Protein AF-A0A3L7SKT8-F1 (afdb_monomer)

Solvent-accessible surface area (backbone atoms only — not comparable to full-atom values): 13041 Å² total; per-residue (Å²): 126,86,72,83,75,70,47,73,65,54,55,51,50,52,54,51,51,50,53,54,55,46,65,72,38,67,69,51,49,55,51,47,53,50,52,50,51,51,46,56,69,45,60,79,37,75,73,46,49,54,52,49,51,52,51,50,65,54,46,52,57,51,51,50,51,51,49,54,52,49,52,64,76,62,46,84,64,29,71,87,43,96,90,42,53,64,76,79,73,82,71,56,71,69,59,50,50,59,74,69,43,80,79,78,81,75,58,74,57,74,35,48,71,46,75,46,40,18,63,50,68,54,96,91,35,70,72,46,68,51,50,70,45,40,35,76,40,48,43,33,40,38,40,31,42,36,82,89,43,71,72,41,51,45,34,40,32,38,22,43,85,86,69,46,79,77,46,78,50,75,48,77,41,48,59,87,49,53,62,47,80,49,80,41,76,35,44,84,85,58,67,62,44,61,35,35,42,37,33,26,45,90,87,40,82,59,51,76,45,75,36,35,38,39,58,71,71,76,83,80,78,86,127

Secondary structure (DSSP, 8-state):
-GGGG--HHHHHHHHHHHHHHHHH-HHHHHHHHHHHHHHHHHHT-HHHHHHHHHHHHHHHHHHHHHHHHHHHHT-TT-TT-TT-SPPPPPPPHHHHHHHTSPPPPPPGGGGEEEEEEES-EETTEESSB-SEEETT-EEEEEEEEPSS--SEEEEEEEE-TT--EEEEEEEEE-TT-SEEEEEEE--TTS-SEEEEEEEEETTEEEEEEEEEEEPSS------

Nearest PDB structures (foldseek):
  2ice-assembly1_A  TM=8.104E-01  e=1.060E-04  Homo sapiens
  2ice-assembly2_D  TM=7.742E-01  e=1.337E-04  Homo sapiens
  2wii-assembly1_A  TM=7.578E-01  e=1.000E-04  Homo sapiens
  2qki-assembly1_A  TM=7.521E-01  e=1.687E-04  Homo sapiens
  8eok-assembly1_G  TM=7.550E-01  e=1.788E-04  Homo sapiens

Structure (mmCIF, N/CA/C/O backbone):
data_AF-A0A3L7SKT8-F1
#
_entry.id   AF-A0A3L7SKT8-F1
#
loop_
_atom_site.group_PDB
_atom_site.id
_atom_site.type_symbol
_atom_site.label_atom_id
_atom_site.label_alt_id
_atom_site.label_comp_id
_atom_site.label_asym_id
_atom_site.label_entity_id
_atom_site.label_seq_id
_atom_site.pdbx_PDB_ins_code
_atom_site.Cartn_x
_atom_site.Cartn_y
_atom_site.Cartn_z
_atom_site.occupancy
_atom_site.B_iso_or_equiv
_atom_site.auth_seq_id
_atom_site.auth_comp_id
_atom_site.auth_asym_id
_atom_site.auth_atom_id
_atom_site.pdbx_PDB_model_num
ATOM 1 N N . GLY A 1 1 ? 5.947 2.880 -41.667 1.00 41.38 1 GLY A N 1
ATOM 2 C CA . GLY A 1 1 ? 6.010 4.350 -41.602 1.00 41.38 1 GLY A CA 1
ATOM 3 C C . GLY A 1 1 ? 5.596 4.778 -40.215 1.00 41.38 1 GLY A C 1
ATOM 4 O O . GLY A 1 1 ? 4.448 4.573 -39.872 1.00 41.38 1 GLY A O 1
ATOM 5 N N . TYR A 1 2 ? 6.531 5.288 -39.413 1.00 47.91 2 TYR A N 1
ATOM 6 C CA . TYR A 1 2 ? 6.321 5.624 -37.993 1.00 47.91 2 TYR A CA 1
ATOM 7 C C . TYR A 1 2 ? 5.662 7.000 -37.758 1.00 47.91 2 TYR A C 1
ATOM 9 O O . TYR A 1 2 ? 5.369 7.350 -36.623 1.00 47.91 2 TYR A O 1
ATOM 17 N N . LEU A 1 3 ? 5.400 7.771 -38.820 1.00 45.88 3 LEU A N 1
ATOM 18 C CA . LEU A 1 3 ? 4.790 9.107 -38.744 1.00 45.88 3 LEU A CA 1
ATOM 19 C C . LEU A 1 3 ? 3.250 9.093 -38.705 1.00 45.88 3 LEU A C 1
ATOM 21 O O . LEU A 1 3 ? 2.648 10.151 -38.579 1.00 45.88 3 LEU A O 1
ATOM 25 N N . SER A 1 4 ? 2.596 7.929 -38.797 1.00 51.81 4 SER A N 1
ATOM 26 C CA . SER A 1 4 ? 1.124 7.824 -38.800 1.00 51.81 4 SER A CA 1
ATOM 27 C C . SER A 1 4 ? 0.472 7.946 -37.418 1.00 51.81 4 SER A C 1
ATOM 29 O O . SER A 1 4 ? -0.745 7.848 -37.325 1.00 51.81 4 SER A O 1
ATOM 31 N N . PHE A 1 5 ? 1.264 8.105 -36.357 1.00 56.06 5 PHE A N 1
ATOM 32 C CA . PHE A 1 5 ? 0.781 8.220 -34.976 1.00 56.06 5 PHE A CA 1
ATOM 33 C C . PHE A 1 5 ? 0.929 9.629 -34.399 1.00 56.06 5 PHE A C 1
ATOM 35 O O . PHE A 1 5 ? 0.666 9.814 -33.220 1.00 56.06 5 PHE A O 1
ATOM 42 N N . ILE A 1 6 ? 1.383 10.601 -35.195 1.00 58.59 6 ILE A N 1
ATOM 43 C CA . ILE A 1 6 ? 1.455 11.991 -34.748 1.00 58.59 6 ILE A CA 1
ATOM 44 C C . ILE A 1 6 ? 0.109 12.630 -35.062 1.00 58.59 6 ILE A C 1
ATOM 46 O O . ILE A 1 6 ? -0.167 12.948 -36.221 1.00 58.59 6 ILE A O 1
ATOM 50 N N . ASP A 1 7 ? -0.719 12.774 -34.032 1.00 77.31 7 ASP A N 1
ATOM 51 C CA . ASP A 1 7 ? -1.990 13.481 -34.138 1.00 77.31 7 ASP A CA 1
ATOM 52 C C . ASP A 1 7 ? -1.769 15.001 -34.021 1.00 77.31 7 ASP A C 1
ATOM 54 O O . ASP A 1 7 ? -0.724 15.481 -33.562 1.00 77.31 7 ASP A O 1
ATOM 58 N N . GLU A 1 8 ? -2.754 15.788 -34.441 1.00 78.31 8 GLU A N 1
ATOM 59 C CA . GLU A 1 8 ? -2.699 17.250 -34.369 1.00 78.31 8 GLU A CA 1
ATOM 60 C C . GLU A 1 8 ? -2.507 17.728 -32.918 1.00 78.31 8 GLU A C 1
ATOM 62 O O . GLU A 1 8 ? -1.752 18.673 -32.653 1.00 78.31 8 GLU A O 1
ATOM 67 N N . ASP A 1 9 ? -3.085 16.993 -31.968 1.00 79.31 9 ASP A N 1
ATOM 68 C CA . ASP A 1 9 ? -2.930 17.221 -30.533 1.00 79.31 9 ASP A CA 1
ATOM 69 C C . ASP A 1 9 ? -1.485 17.024 -30.050 1.00 79.31 9 ASP A C 1
ATOM 71 O O . ASP A 1 9 ? -1.002 17.809 -29.227 1.00 79.31 9 ASP A O 1
ATOM 75 N N . ASP A 1 10 ? -0.744 16.056 -30.599 1.00 76.56 10 ASP A N 1
ATOM 76 C CA . ASP A 1 10 ? 0.659 15.826 -30.234 1.00 76.56 10 ASP A CA 1
ATOM 77 C C . ASP A 1 10 ? 1.553 16.967 -30.720 1.00 76.56 10 ASP A C 1
ATOM 79 O O . ASP A 1 10 ? 2.452 17.420 -30.000 1.00 76.56 10 ASP A O 1
ATOM 83 N N . VAL A 1 11 ? 1.281 17.504 -31.913 1.00 78.75 11 VAL A N 1
ATOM 84 C CA . VAL A 1 11 ? 1.992 18.677 -32.449 1.00 78.75 11 VAL A CA 1
ATOM 85 C C . VAL A 1 11 ? 1.706 19.907 -31.586 1.00 78.75 11 VAL A C 1
ATOM 87 O O . VAL A 1 11 ? 2.621 20.670 -31.240 1.00 78.75 11 VAL A O 1
ATOM 90 N N . GLN A 1 12 ? 0.453 20.093 -31.170 1.00 83.19 12 GLN A N 1
ATOM 91 C CA . GLN A 1 12 ? 0.069 21.197 -30.298 1.00 83.19 12 GLN A CA 1
ATOM 92 C C . GLN A 1 12 ? 0.707 21.076 -28.908 1.00 83.19 12 GLN A C 1
ATOM 94 O O . GLN A 1 12 ? 1.291 22.054 -28.427 1.00 83.19 12 GLN A O 1
ATOM 99 N N . GLN A 1 13 ? 0.698 19.891 -28.294 1.00 81.12 13 GLN A N 1
ATOM 100 C CA . GLN A 1 13 ? 1.312 19.650 -26.985 1.00 81.12 13 GLN A CA 1
ATOM 101 C C . GLN A 1 13 ? 2.833 19.789 -27.021 1.00 81.12 13 GLN A C 1
ATOM 103 O O . GLN A 1 13 ? 3.402 20.486 -26.175 1.00 81.12 13 GLN A O 1
ATOM 108 N N . SER A 1 14 ? 3.483 19.221 -28.036 1.00 78.69 14 SER A N 1
ATOM 109 C CA . SER A 1 14 ? 4.925 19.352 -28.257 1.00 78.69 14 SER A CA 1
ATOM 110 C C . SER A 1 14 ? 5.312 20.816 -28.438 1.00 78.69 14 SER A C 1
ATOM 112 O O . SER A 1 14 ? 6.219 21.307 -27.766 1.00 78.69 14 SER A O 1
ATOM 114 N N . SER A 1 15 ? 4.571 21.567 -29.261 1.00 79.50 15 SER A N 1
ATOM 115 C CA . SER A 1 15 ? 4.824 22.998 -29.465 1.00 79.50 15 SER A CA 1
ATOM 116 C C . SER A 1 15 ? 4.567 23.831 -28.203 1.00 79.50 15 SER A C 1
ATOM 118 O O . SER A 1 15 ? 5.255 24.827 -27.969 1.00 79.50 15 SER A O 1
ATOM 120 N N . ALA A 1 16 ? 3.597 23.450 -27.368 1.00 81.31 16 ALA A N 1
ATOM 121 C CA . ALA A 1 16 ? 3.304 24.120 -26.106 1.00 81.31 16 ALA A CA 1
ATOM 122 C C . ALA A 1 16 ? 4.378 23.826 -25.049 1.00 81.31 16 ALA A C 1
ATOM 124 O O . ALA A 1 16 ? 4.802 24.738 -24.333 1.00 81.31 16 ALA A O 1
ATOM 125 N N . TRP A 1 17 ? 4.850 22.582 -24.970 1.00 81.81 17 TRP A N 1
ATOM 126 C CA . TRP A 1 17 ? 5.944 22.172 -24.096 1.00 81.81 17 TRP A CA 1
ATOM 127 C C . TRP A 1 17 ? 7.256 22.855 -24.492 1.00 81.81 17 TRP A C 1
ATOM 129 O O . TRP A 1 17 ? 7.909 23.458 -23.637 1.00 81.81 17 TRP A O 1
ATOM 139 N N . LEU A 1 18 ? 7.577 22.881 -25.791 1.00 77.00 18 LEU A N 1
ATOM 140 C CA . LEU A 1 18 ? 8.747 23.579 -26.324 1.00 77.00 18 LEU A CA 1
ATOM 141 C C . LEU A 1 18 ? 8.678 25.077 -26.003 1.00 77.00 18 LEU A C 1
ATOM 143 O O . LEU A 1 18 ? 9.633 25.641 -25.476 1.00 77.00 18 LEU A O 1
ATOM 147 N N . ARG A 1 19 ? 7.513 25.712 -26.207 1.00 72.88 19 ARG A N 1
ATOM 148 C CA . ARG A 1 19 ? 7.277 27.118 -25.832 1.00 72.88 19 ARG A CA 1
ATOM 149 C C . ARG A 1 19 ? 7.459 27.363 -24.333 1.00 72.88 19 ARG A C 1
ATOM 151 O O . ARG A 1 19 ? 7.958 28.416 -23.949 1.00 72.88 19 ARG A O 1
ATOM 158 N N . ARG A 1 20 ? 7.081 26.425 -23.459 1.00 76.44 20 ARG A N 1
ATOM 159 C CA . ARG A 1 20 ? 7.302 26.549 -22.004 1.00 76.44 20 ARG A CA 1
ATOM 160 C C . ARG A 1 20 ? 8.772 26.376 -21.622 1.00 76.44 20 ARG A C 1
ATOM 162 O O . ARG A 1 20 ? 9.244 27.110 -20.758 1.00 76.44 20 ARG A O 1
ATOM 169 N N . GLN A 1 21 ? 9.493 25.461 -22.266 1.00 71.94 21 GLN A N 1
ATOM 170 C CA . GLN A 1 21 ? 10.927 25.266 -22.034 1.00 71.94 21 GLN A CA 1
ATOM 171 C C . GLN A 1 21 ? 11.754 26.443 -22.559 1.00 71.94 21 GLN A C 1
ATOM 173 O O . GLN A 1 21 ? 12.579 26.981 -21.827 1.00 71.94 21 GLN A O 1
ATOM 178 N N . LEU A 1 22 ? 11.449 26.945 -23.757 1.00 62.44 22 LEU A N 1
ATOM 179 C CA . LEU A 1 22 ? 12.056 28.160 -24.309 1.00 62.44 22 LEU A CA 1
ATOM 180 C C . LEU A 1 22 ? 11.815 29.381 -23.408 1.00 62.44 22 LEU A C 1
ATOM 182 O O . LEU A 1 22 ? 12.702 30.212 -23.241 1.00 62.44 22 LEU A O 1
ATOM 186 N N . ARG A 1 23 ? 10.660 29.460 -22.726 1.00 65.56 23 ARG A N 1
ATOM 187 C CA . ARG A 1 23 ? 10.384 30.530 -21.751 1.00 65.56 23 ARG A CA 1
ATOM 188 C C . ARG A 1 23 ? 11.247 30.473 -20.487 1.00 65.56 23 ARG A C 1
ATOM 190 O O . ARG A 1 23 ? 11.363 31.514 -19.839 1.00 65.56 23 ARG A O 1
ATOM 197 N N . ARG A 1 24 ? 11.802 29.308 -20.120 1.00 69.62 24 ARG A N 1
ATOM 198 C CA . ARG A 1 24 ? 12.692 29.144 -18.953 1.00 69.62 24 ARG A CA 1
ATOM 199 C C . ARG A 1 24 ? 14.103 29.668 -19.213 1.00 69.62 24 ARG A C 1
ATOM 201 O O . ARG A 1 24 ? 14.772 30.074 -18.269 1.00 69.62 24 ARG A O 1
ATOM 208 N N . PHE A 1 25 ? 14.526 29.730 -20.471 1.00 68.62 25 PHE A N 1
ATOM 209 C CA . PHE A 1 25 ? 15.819 30.282 -20.856 1.00 68.62 25 PHE A CA 1
ATOM 210 C C . PHE A 1 25 ? 15.652 31.735 -21.319 1.00 68.62 25 PHE A C 1
ATOM 212 O O . PHE A 1 25 ? 15.294 32.012 -22.461 1.00 68.62 25 PHE A O 1
ATOM 219 N N . ALA A 1 26 ? 15.903 32.690 -20.419 1.00 62.22 26 ALA A N 1
ATOM 220 C CA . ALA A 1 26 ? 15.746 34.123 -20.700 1.00 62.22 26 ALA A CA 1
ATOM 221 C C . ALA A 1 26 ? 16.602 34.616 -21.889 1.00 62.22 26 ALA A C 1
ATOM 223 O O . ALA A 1 26 ? 16.171 35.501 -22.626 1.00 62.22 26 ALA A O 1
ATOM 224 N N . SER A 1 27 ? 17.761 33.994 -22.131 1.00 64.50 27 SER A N 1
ATOM 225 C CA . SER A 1 27 ? 18.624 34.257 -23.293 1.00 64.50 27 SER A CA 1
ATOM 226 C C . SER A 1 27 ? 17.998 33.823 -24.624 1.00 64.50 27 SER A C 1
ATOM 228 O O . SER A 1 27 ? 18.171 34.498 -25.637 1.00 64.50 27 SER A O 1
ATOM 230 N N . LEU A 1 28 ? 17.204 32.747 -24.629 1.00 60.97 28 LEU A N 1
ATOM 231 C CA . LEU A 1 28 ? 16.494 32.267 -25.818 1.00 60.97 28 LEU A CA 1
ATOM 232 C C . LEU A 1 28 ? 15.314 33.168 -26.187 1.00 60.97 28 LEU A C 1
ATOM 234 O O . LEU A 1 28 ? 15.064 33.347 -27.370 1.00 60.97 28 LEU A O 1
ATOM 238 N N . LYS A 1 29 ? 14.650 33.817 -25.219 1.00 63.28 29 LYS A N 1
ATOM 239 C CA . LYS A 1 29 ? 13.624 34.840 -25.510 1.00 63.28 29 LYS A CA 1
ATOM 240 C C . LYS A 1 29 ? 14.194 36.067 -26.220 1.00 63.28 29 LYS A C 1
ATOM 242 O O . LYS A 1 29 ? 13.515 36.662 -27.052 1.00 63.28 29 LYS A O 1
ATOM 247 N N . GLN A 1 30 ? 15.419 36.458 -25.870 1.00 67.94 30 GLN A N 1
ATOM 248 C CA . GLN A 1 30 ? 16.105 37.587 -26.497 1.00 67.94 30 GLN A CA 1
ATOM 249 C C . GLN A 1 30 ? 16.576 37.222 -27.913 1.00 67.94 30 GLN A C 1
ATOM 251 O O . GLN A 1 30 ? 16.455 38.033 -28.825 1.00 67.94 30 GLN A O 1
ATOM 256 N N . ALA A 1 31 ? 17.013 35.975 -28.122 1.00 69.44 31 ALA A N 1
ATOM 257 C CA . ALA A 1 31 ? 17.291 35.439 -29.454 1.00 69.44 31 ALA A CA 1
ATOM 258 C C . ALA A 1 31 ? 16.011 35.279 -30.299 1.00 69.44 31 ALA A C 1
ATOM 260 O O . ALA A 1 31 ? 16.009 35.609 -31.479 1.00 69.44 31 ALA A O 1
ATOM 261 N N . GLU A 1 32 ? 14.903 34.832 -29.705 1.00 71.19 32 GLU A N 1
ATOM 262 C CA . GLU A 1 32 ? 13.607 34.674 -30.373 1.00 71.19 32 GLU A CA 1
ATOM 263 C C . GLU A 1 32 ? 13.040 36.028 -30.819 1.00 71.19 32 GLU A C 1
ATOM 265 O O . GLU A 1 32 ? 12.613 36.166 -31.963 1.00 71.19 32 GLU A O 1
ATOM 270 N N . SER A 1 33 ? 13.092 37.059 -29.967 1.00 72.19 33 SER A N 1
ATOM 271 C CA . SER A 1 33 ? 12.638 38.403 -30.340 1.00 72.19 33 SER A CA 1
ATOM 272 C C . SER A 1 33 ? 13.533 39.048 -31.401 1.00 72.19 33 SER A C 1
ATOM 274 O O . SER A 1 33 ? 13.013 39.694 -32.311 1.00 72.19 33 SER A O 1
ATOM 276 N N . GLN A 1 34 ? 14.850 38.812 -31.354 1.00 73.94 34 GLN A N 1
ATOM 277 C CA . GLN A 1 34 ? 15.779 39.222 -32.411 1.00 73.94 34 GLN A CA 1
ATOM 278 C C . GLN A 1 34 ? 15.495 38.495 -33.731 1.00 73.94 34 GLN A C 1
ATOM 280 O O . GLN A 1 34 ? 15.464 39.139 -34.775 1.00 73.94 34 GLN A O 1
ATOM 285 N N . LEU A 1 35 ? 15.209 37.190 -33.703 1.00 73.38 35 LEU A N 1
ATOM 286 C CA . LEU A 1 35 ? 14.853 36.405 -34.889 1.00 73.38 35 LEU A CA 1
ATOM 287 C C . LEU A 1 35 ? 13.503 36.822 -35.483 1.00 73.38 35 LEU A C 1
ATOM 289 O O . LEU A 1 35 ? 13.379 36.906 -36.702 1.00 73.38 35 LEU A O 1
ATOM 293 N N . ILE A 1 36 ? 12.500 37.124 -34.654 1.00 74.25 36 ILE A N 1
ATOM 294 C CA . ILE A 1 36 ? 11.197 37.629 -35.112 1.00 74.25 36 ILE A CA 1
ATOM 295 C C . ILE A 1 36 ? 11.343 39.034 -35.706 1.00 74.25 36 ILE A C 1
ATOM 297 O O . ILE A 1 36 ? 10.778 39.300 -36.766 1.00 74.25 36 ILE A O 1
ATOM 301 N N . ALA A 1 37 ? 12.126 39.916 -35.079 1.00 75.00 37 ALA A N 1
ATOM 302 C CA . ALA A 1 37 ? 12.409 41.248 -35.612 1.00 75.00 37 ALA A CA 1
ATOM 303 C C . ALA A 1 37 ? 13.160 41.173 -36.951 1.00 75.00 37 ALA A C 1
ATOM 305 O O . ALA A 1 37 ? 12.787 41.854 -37.904 1.00 75.00 37 ALA A O 1
ATOM 306 N N . LEU A 1 38 ? 14.151 40.283 -37.056 1.00 72.38 38 LEU A N 1
ATOM 307 C CA . LEU A 1 38 ? 14.895 40.014 -38.285 1.00 72.38 38 LEU A CA 1
ATOM 308 C C . LEU A 1 38 ? 13.987 39.422 -39.381 1.00 72.38 38 LEU A C 1
ATOM 310 O O . LEU A 1 38 ? 14.064 39.829 -40.539 1.00 72.38 38 LEU A O 1
ATOM 314 N N . ARG A 1 39 ? 13.084 38.503 -39.013 1.00 69.75 39 ARG A N 1
ATOM 315 C CA . ARG A 1 39 ? 12.093 37.902 -39.917 1.00 69.75 39 ARG A CA 1
ATOM 316 C C . ARG A 1 39 ? 11.102 38.934 -40.434 1.00 69.75 39 ARG A C 1
ATOM 318 O O . ARG A 1 39 ? 10.814 38.927 -41.621 1.00 69.75 39 ARG A O 1
ATOM 325 N N . ASN A 1 40 ? 10.587 39.806 -39.571 1.00 71.81 40 ASN A N 1
ATOM 326 C CA . ASN A 1 40 ? 9.638 40.846 -39.965 1.00 71.81 40 ASN A CA 1
ATOM 327 C C . ASN A 1 40 ? 10.327 41.916 -40.830 1.00 71.81 40 ASN A C 1
ATOM 329 O O . ASN A 1 40 ? 9.766 42.342 -41.832 1.00 71.81 40 ASN A O 1
ATOM 333 N N . TRP A 1 41 ? 11.581 42.266 -40.523 1.00 68.8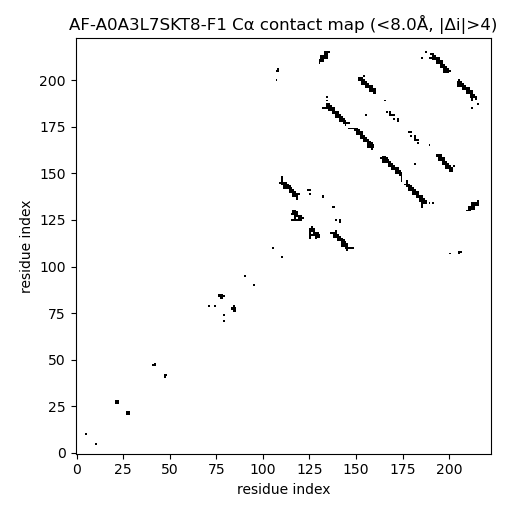1 41 TRP A N 1
ATOM 334 C CA . TRP A 1 41 ? 12.394 43.167 -41.347 1.00 68.81 41 TRP A CA 1
ATOM 335 C C . TRP A 1 41 ? 12.702 42.595 -42.744 1.00 68.81 41 TRP A C 1
ATOM 337 O O . TRP A 1 41 ? 12.697 43.333 -43.729 1.00 68.81 41 TRP A O 1
ATOM 347 N N . MET A 1 42 ? 12.934 41.280 -42.853 1.00 61.59 42 MET A N 1
ATOM 348 C CA . MET A 1 42 ? 13.120 40.600 -44.144 1.00 61.59 42 MET A CA 1
ATOM 349 C C . MET A 1 42 ? 11.800 40.291 -44.875 1.00 61.59 42 MET A C 1
ATOM 351 O O . MET A 1 42 ? 11.778 40.265 -46.104 1.00 61.59 42 MET A O 1
ATOM 355 N N . GLY A 1 43 ? 10.710 40.045 -44.143 1.00 61.59 43 GLY A N 1
ATOM 356 C CA . GLY A 1 43 ? 9.443 39.513 -44.659 1.00 61.59 43 GLY A CA 1
ATOM 357 C C . GLY A 1 43 ? 8.639 40.475 -45.536 1.00 61.59 43 GLY A C 1
ATOM 358 O O . GLY A 1 43 ? 7.939 40.019 -46.443 1.00 61.59 43 GLY A O 1
ATOM 359 N N . ASP A 1 44 ? 8.800 41.784 -45.335 1.00 64.25 44 ASP A N 1
ATOM 360 C CA . ASP A 1 44 ? 8.071 42.820 -46.083 1.00 64.25 44 ASP A CA 1
ATOM 361 C C . ASP A 1 44 ? 8.703 43.160 -47.443 1.00 64.25 44 ASP A C 1
ATOM 363 O O . ASP A 1 44 ? 8.151 43.941 -48.221 1.00 64.25 44 ASP A O 1
ATOM 367 N N . ARG A 1 45 ? 9.856 42.565 -47.782 1.00 68.81 45 ARG A N 1
ATOM 368 C CA . ARG A 1 45 ? 10.512 42.788 -49.076 1.00 68.81 45 ARG A CA 1
ATOM 369 C C . ARG A 1 45 ? 10.149 41.665 -50.058 1.00 68.81 45 ARG A C 1
ATOM 371 O O . ARG A 1 45 ? 10.586 40.530 -49.862 1.00 68.81 45 ARG A O 1
ATOM 378 N N . PRO A 1 46 ? 9.445 41.947 -51.172 1.00 67.62 46 PRO A N 1
ATOM 379 C CA . PRO A 1 46 ? 8.979 40.914 -52.109 1.00 67.62 46 PRO A CA 1
ATOM 380 C C . PRO A 1 46 ? 10.119 40.079 -52.723 1.00 67.62 46 PRO A C 1
ATOM 382 O O . PRO A 1 46 ? 9.945 38.899 -53.017 1.00 67.62 46 PRO A O 1
ATOM 385 N N . GLN A 1 47 ? 11.317 40.659 -52.835 1.00 71.31 47 GLN A N 1
ATOM 386 C CA . GLN A 1 47 ? 12.533 39.988 -53.315 1.00 71.31 47 GLN A CA 1
ATOM 387 C C . GLN A 1 47 ? 13.028 38.894 -52.346 1.00 71.31 47 GLN A C 1
ATOM 389 O O . GLN A 1 47 ? 13.527 37.852 -52.768 1.00 71.31 47 GLN A O 1
ATOM 394 N N . TRP A 1 48 ? 12.841 39.096 -51.038 1.00 67.88 48 TRP A N 1
ATOM 395 C CA . TRP A 1 48 ? 13.262 38.159 -49.993 1.00 67.88 48 TRP A CA 1
ATOM 396 C C . TRP A 1 48 ? 12.265 37.018 -49.801 1.00 67.88 48 TRP A C 1
ATOM 398 O O . TRP A 1 48 ? 12.658 35.924 -49.404 1.00 67.88 48 TRP A O 1
ATOM 408 N N . GLN A 1 49 ? 10.993 37.222 -50.151 1.00 68.12 49 GLN A N 1
ATOM 409 C CA . GLN A 1 49 ? 9.992 36.153 -50.124 1.00 68.12 49 GLN A CA 1
ATOM 410 C C . GLN A 1 49 ? 10.289 35.062 -51.160 1.00 68.12 49 GLN A C 1
ATOM 412 O O . GLN A 1 49 ? 10.134 33.877 -50.865 1.00 68.12 49 GLN A O 1
ATOM 417 N N . GLN A 1 50 ? 10.757 35.435 -52.356 1.00 72.94 50 GLN A N 1
ATOM 418 C CA . GLN A 1 50 ? 11.180 34.465 -53.371 1.00 72.94 50 GLN A CA 1
ATOM 419 C C . GLN A 1 50 ? 12.446 33.715 -52.933 1.00 72.94 50 GLN A C 1
ATOM 421 O O . GLN A 1 50 ? 12.469 32.486 -52.976 1.00 72.94 50 GLN A O 1
ATOM 426 N N . ALA A 1 51 ? 13.453 34.433 -52.422 1.00 78.19 51 ALA A N 1
ATOM 427 C CA . ALA A 1 51 ? 14.675 33.828 -51.891 1.00 78.19 51 ALA A CA 1
ATOM 428 C C . ALA A 1 51 ? 14.394 32.886 -50.705 1.00 78.19 51 ALA A C 1
ATOM 430 O O . ALA A 1 51 ? 14.936 31.786 -50.652 1.00 78.19 51 ALA A O 1
ATOM 431 N N . GLY A 1 52 ? 13.494 33.270 -49.795 1.00 77.56 52 GLY A N 1
ATOM 432 C CA . GLY A 1 52 ? 13.074 32.449 -48.660 1.00 77.56 52 GLY A CA 1
ATOM 433 C C . GLY A 1 52 ? 12.332 31.178 -49.078 1.00 77.56 52 GLY A C 1
ATOM 434 O O . GLY A 1 52 ? 12.579 30.117 -48.511 1.00 77.56 52 GLY A O 1
ATOM 435 N N . ARG A 1 53 ? 11.478 31.247 -50.111 1.00 78.06 53 ARG A N 1
ATOM 436 C CA . ARG A 1 53 ? 10.819 30.057 -50.682 1.00 78.06 53 ARG A CA 1
ATOM 437 C C . ARG A 1 53 ? 11.831 29.095 -51.297 1.00 78.06 53 ARG A C 1
ATOM 439 O O . ARG A 1 53 ? 11.758 27.903 -51.026 1.00 78.06 53 ARG A O 1
ATOM 446 N N . ILE A 1 54 ? 12.788 29.606 -52.073 1.00 83.00 54 ILE A N 1
ATOM 447 C CA . ILE A 1 54 ? 13.860 28.787 -52.659 1.00 83.00 54 ILE A CA 1
ATOM 448 C C . ILE A 1 54 ? 14.714 28.163 -51.549 1.00 83.00 54 ILE A C 1
ATOM 450 O O . ILE A 1 54 ? 14.947 26.958 -51.563 1.00 83.00 54 ILE A O 1
ATOM 454 N N . ALA A 1 55 ? 15.116 28.951 -50.549 1.00 82.62 55 ALA A N 1
ATOM 455 C CA . ALA A 1 55 ? 15.884 28.464 -49.409 1.00 82.62 55 ALA A CA 1
ATOM 456 C C . ALA A 1 55 ? 15.136 27.369 -48.639 1.00 82.62 55 ALA A C 1
ATOM 458 O O . ALA A 1 55 ? 15.742 26.367 -48.280 1.00 82.62 55 ALA A O 1
ATOM 459 N N . PHE A 1 56 ? 13.823 27.510 -48.434 1.00 79.06 56 PHE A N 1
ATOM 460 C CA . PHE A 1 56 ? 13.005 26.480 -47.795 1.00 79.06 56 PHE A CA 1
ATOM 461 C C . PHE A 1 56 ? 12.946 25.193 -48.629 1.00 79.06 56 PHE A C 1
ATOM 463 O O . PHE A 1 56 ? 13.175 24.109 -48.097 1.00 79.06 56 PHE A O 1
ATOM 470 N N . VAL A 1 57 ? 12.712 25.313 -49.941 1.00 87.00 57 VAL A N 1
ATOM 471 C CA . VAL A 1 57 ? 12.676 24.169 -50.869 1.00 87.00 57 VAL A CA 1
ATOM 472 C C . VAL A 1 57 ? 14.019 23.437 -50.922 1.00 87.00 57 VAL A C 1
ATOM 474 O O . VAL A 1 57 ? 14.024 22.221 -51.055 1.00 87.00 57 VAL A O 1
ATOM 477 N N . VAL A 1 58 ? 15.146 24.141 -50.780 1.00 88.94 58 VAL A N 1
ATOM 478 C CA . VAL A 1 58 ? 16.493 23.542 -50.746 1.00 88.94 58 VAL A CA 1
ATOM 479 C C . VAL A 1 58 ? 16.850 22.989 -49.361 1.00 88.94 58 VAL A C 1
ATOM 481 O O . VAL A 1 58 ? 17.484 21.941 -49.256 1.00 88.94 58 VAL A O 1
ATOM 484 N N . ALA A 1 59 ? 16.431 23.653 -48.285 1.00 88.62 59 ALA A N 1
ATOM 485 C CA . ALA A 1 59 ? 16.701 23.207 -46.921 1.00 88.62 59 ALA A CA 1
ATOM 486 C C . ALA A 1 59 ? 15.977 21.895 -46.594 1.00 88.62 59 ALA A C 1
ATOM 488 O O . ALA A 1 59 ? 16.534 21.045 -45.908 1.00 88.62 59 ALA A O 1
ATOM 489 N N . LEU A 1 60 ? 14.762 21.702 -47.110 1.00 85.75 60 LEU A N 1
ATOM 490 C CA . LEU A 1 60 ? 13.947 20.519 -46.839 1.00 85.75 60 LEU A CA 1
ATOM 491 C C . LEU A 1 60 ? 14.629 19.192 -47.252 1.00 85.75 60 LEU A C 1
ATOM 493 O O . LEU A 1 60 ? 14.760 18.319 -46.392 1.00 85.75 60 LEU A O 1
ATOM 497 N N . PRO A 1 61 ? 15.144 19.018 -48.489 1.00 90.38 61 PRO A N 1
ATOM 498 C CA . PRO A 1 61 ? 15.885 17.817 -48.864 1.00 90.38 61 PRO A CA 1
ATOM 499 C C . PRO A 1 61 ? 17.225 17.703 -48.132 1.00 90.38 61 PRO A C 1
ATOM 501 O O . PRO A 1 61 ? 17.627 16.591 -47.811 1.00 90.38 61 PRO A O 1
ATOM 504 N N . LEU A 1 62 ? 17.905 18.813 -47.817 1.00 91.00 62 LEU A N 1
ATOM 505 C CA . LEU A 1 62 ? 19.143 18.771 -47.027 1.00 91.00 62 LEU A CA 1
ATOM 506 C C . LEU A 1 62 ? 18.897 18.222 -45.620 1.00 91.00 62 LEU A C 1
ATOM 508 O O . LEU A 1 62 ? 19.637 17.354 -45.166 1.00 91.00 62 LEU A O 1
ATOM 512 N N . VAL A 1 63 ? 17.837 18.683 -44.953 1.00 91.44 63 VAL A N 1
ATOM 513 C CA . VAL A 1 63 ? 17.433 18.178 -43.636 1.00 91.44 63 VAL A CA 1
ATOM 514 C C . VAL A 1 63 ? 17.007 16.715 -43.730 1.00 91.44 63 VAL A C 1
ATOM 516 O O . VAL A 1 63 ? 17.409 15.920 -42.885 1.00 91.44 63 VAL A O 1
ATOM 519 N N . ALA A 1 64 ? 16.257 16.332 -44.767 1.00 90.12 64 ALA A N 1
ATOM 520 C CA . ALA A 1 64 ? 15.874 14.938 -44.979 1.00 90.12 64 ALA A CA 1
ATOM 521 C C . ALA A 1 64 ? 17.101 14.030 -45.186 1.00 90.12 64 ALA A C 1
ATOM 523 O O . ALA A 1 64 ? 17.218 13.002 -44.525 1.00 90.12 64 ALA A O 1
ATOM 524 N N . MET A 1 65 ? 18.053 14.429 -46.036 1.00 92.69 65 MET A N 1
ATOM 525 C CA . MET A 1 65 ? 19.298 13.685 -46.261 1.00 92.69 65 MET A CA 1
ATOM 526 C C . MET A 1 65 ? 20.166 13.619 -45.001 1.00 92.69 65 MET A C 1
ATOM 528 O O . MET A 1 65 ? 20.718 12.563 -44.704 1.00 92.69 65 MET A O 1
ATOM 532 N N . ALA A 1 66 ? 20.258 14.710 -44.236 1.00 90.44 66 ALA A N 1
ATOM 533 C CA . ALA A 1 66 ? 20.965 14.721 -42.959 1.00 90.44 66 ALA A CA 1
ATOM 534 C C . ALA A 1 66 ? 20.301 13.786 -41.937 1.00 90.44 66 ALA A C 1
ATOM 536 O O . ALA A 1 66 ? 21.000 13.060 -41.238 1.00 90.44 66 ALA A O 1
ATOM 537 N N . GLY A 1 67 ? 18.965 13.754 -41.889 1.00 90.75 67 GLY A N 1
ATOM 538 C CA . GLY A 1 67 ? 18.202 12.828 -41.053 1.00 90.75 67 GLY A CA 1
ATOM 539 C C . GLY A 1 67 ? 18.458 11.369 -41.425 1.00 90.75 67 GLY A C 1
ATOM 540 O O . GLY A 1 67 ? 18.770 10.566 -40.552 1.00 90.75 67 GLY A O 1
ATOM 541 N N . ILE A 1 68 ? 18.428 11.046 -42.722 1.00 87.56 68 ILE A N 1
ATOM 542 C CA . ILE A 1 68 ? 18.751 9.704 -43.231 1.00 87.56 68 ILE A CA 1
ATOM 543 C C . ILE A 1 68 ? 20.197 9.328 -42.882 1.00 87.56 68 ILE A C 1
ATOM 545 O O . ILE A 1 68 ? 20.451 8.223 -42.410 1.00 87.56 68 ILE A O 1
ATOM 549 N N . GLY A 1 69 ? 21.149 10.245 -43.075 1.00 88.69 69 GLY A N 1
ATOM 550 C CA . GLY A 1 69 ? 22.555 10.028 -42.734 1.00 88.69 69 GLY A CA 1
ATOM 551 C C . GLY A 1 69 ? 22.776 9.807 -41.235 1.00 88.69 69 GLY A C 1
ATOM 552 O O . GLY A 1 69 ? 23.523 8.910 -40.850 1.00 88.69 69 GLY A O 1
ATOM 553 N N . ALA A 1 70 ? 22.089 10.577 -40.389 1.00 90.19 70 ALA A N 1
ATOM 554 C CA . ALA A 1 70 ? 22.133 10.418 -38.940 1.00 90.19 70 ALA A CA 1
ATOM 555 C C . ALA A 1 70 ? 21.514 9.086 -38.496 1.00 90.19 70 ALA A C 1
ATOM 557 O O . ALA A 1 70 ? 22.106 8.385 -37.681 1.00 90.19 70 ALA A O 1
ATOM 558 N N . GLU A 1 71 ? 20.374 8.693 -39.068 1.00 84.19 71 GLU A N 1
ATOM 559 C CA . GLU A 1 71 ? 19.757 7.387 -38.814 1.00 84.19 71 GLU A CA 1
ATOM 560 C C . GLU A 1 71 ? 20.693 6.242 -39.226 1.00 84.19 71 GLU A C 1
ATOM 562 O O . GLU A 1 71 ? 20.839 5.268 -38.494 1.00 84.19 71 GLU A O 1
ATOM 567 N N . HIS A 1 72 ? 21.394 6.390 -40.354 1.00 83.44 72 HIS A N 1
ATOM 568 C CA . HIS A 1 72 ? 22.406 5.433 -40.798 1.00 83.44 72 HIS A CA 1
ATOM 569 C C . HIS A 1 72 ? 23.583 5.303 -39.826 1.00 83.44 72 HIS A C 1
ATOM 571 O O . HIS A 1 72 ? 24.087 4.200 -39.628 1.00 83.44 72 HIS A O 1
ATOM 577 N N . GLN A 1 73 ? 24.035 6.405 -39.222 1.00 84.56 73 GLN A N 1
ATOM 578 C CA . GLN A 1 73 ? 25.114 6.363 -38.229 1.00 84.56 73 GLN A CA 1
ATOM 579 C C . GLN A 1 73 ? 24.649 5.824 -36.871 1.00 84.56 73 GLN A C 1
ATOM 581 O O . GLN A 1 73 ? 25.446 5.231 -36.147 1.00 84.56 73 GLN A O 1
ATOM 586 N N . LEU A 1 74 ? 23.371 6.004 -36.537 1.00 86.00 74 LEU A N 1
ATOM 587 C CA . LEU A 1 74 ? 22.755 5.559 -35.286 1.00 86.00 74 LEU A CA 1
ATOM 588 C C . LEU A 1 74 ? 22.120 4.163 -35.389 1.00 86.00 74 LEU A C 1
ATOM 590 O O . LEU A 1 74 ? 21.297 3.811 -34.547 1.00 86.00 74 LEU A O 1
ATOM 594 N N . ASP A 1 75 ? 22.488 3.358 -36.388 1.00 81.25 75 ASP A N 1
ATOM 595 C CA . ASP A 1 75 ? 21.999 1.986 -36.559 1.00 81.25 75 ASP A CA 1
ATOM 596 C C . ASP A 1 75 ? 22.537 1.059 -35.448 1.00 81.25 75 ASP A C 1
ATOM 598 O O . ASP A 1 75 ? 23.506 0.318 -35.625 1.00 81.25 75 ASP A O 1
ATOM 602 N N . VAL A 1 76 ? 21.901 1.126 -34.271 1.00 79.25 76 VAL A N 1
ATOM 603 C CA . VAL A 1 76 ? 22.241 0.359 -33.056 1.00 79.25 76 VAL A CA 1
ATOM 604 C C . VAL A 1 76 ? 22.197 -1.150 -33.308 1.00 79.25 76 VAL A C 1
ATOM 606 O O . VAL A 1 76 ? 22.957 -1.905 -32.705 1.00 79.25 76 VAL A O 1
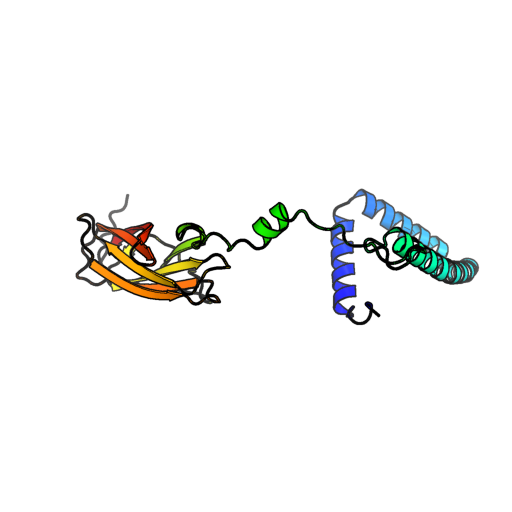ATOM 609 N N . TYR A 1 77 ? 21.318 -1.596 -34.205 1.00 77.88 77 TYR A N 1
ATOM 610 C CA . TYR A 1 77 ? 21.119 -3.012 -34.515 1.00 77.88 77 TYR A CA 1
ATOM 611 C C . TYR A 1 77 ? 21.977 -3.489 -35.695 1.00 77.88 77 TYR A C 1
ATOM 613 O O . TYR A 1 77 ? 22.054 -4.693 -35.959 1.00 77.88 77 TYR A O 1
ATOM 621 N N . GLY A 1 78 ? 22.675 -2.567 -36.364 1.00 83.31 78 GLY A N 1
ATOM 622 C CA . GLY A 1 78 ? 23.558 -2.852 -37.488 1.00 83.31 78 GLY A CA 1
ATOM 623 C C . GLY A 1 78 ? 22.831 -3.502 -38.662 1.00 83.31 78 GLY A C 1
ATOM 624 O O . GLY A 1 78 ? 23.426 -4.321 -39.357 1.00 83.31 78 GLY A O 1
ATOM 625 N N . GLU A 1 79 ? 21.549 -3.195 -38.873 1.00 82.06 79 GLU A N 1
ATOM 626 C CA . GLU A 1 79 ? 20.743 -3.804 -39.934 1.00 82.06 79 GLU A CA 1
ATOM 627 C C . GLU A 1 79 ? 21.254 -3.489 -41.340 1.00 82.06 79 GLU A C 1
ATOM 629 O O . GLU A 1 79 ? 21.075 -4.297 -42.251 1.00 82.06 79 GLU A O 1
ATOM 634 N N . ARG A 1 80 ? 21.885 -2.326 -41.524 1.00 77.44 80 ARG A N 1
ATOM 635 C CA . ARG A 1 80 ? 22.286 -1.797 -42.836 1.00 77.44 80 ARG A CA 1
ATOM 636 C C . ARG A 1 80 ? 23.785 -1.955 -43.118 1.00 77.44 80 ARG A C 1
ATOM 638 O O . ARG A 1 80 ? 24.303 -1.322 -44.037 1.00 77.44 80 ARG A O 1
ATOM 645 N N . ARG A 1 81 ? 24.499 -2.779 -42.340 1.00 78.00 81 ARG A N 1
ATOM 646 C CA . ARG A 1 81 ? 25.927 -3.077 -42.547 1.00 78.00 81 ARG A CA 1
ATOM 647 C C . ARG A 1 81 ? 26.125 -4.041 -43.716 1.00 78.00 81 ARG A C 1
ATOM 649 O O . ARG A 1 81 ? 25.346 -4.969 -43.908 1.00 78.00 81 ARG A O 1
ATOM 656 N N . THR A 1 82 ? 27.220 -3.874 -44.455 1.00 79.44 82 THR A N 1
ATOM 657 C CA . THR A 1 82 ? 27.609 -4.766 -45.566 1.00 79.44 82 THR A CA 1
ATOM 658 C C . THR A 1 82 ? 27.901 -6.198 -45.113 1.00 79.44 82 THR A C 1
ATOM 660 O O . THR A 1 82 ? 27.774 -7.128 -45.900 1.00 79.44 82 THR A O 1
ATOM 663 N N . GLU A 1 83 ? 28.267 -6.374 -43.843 1.00 79.56 83 GLU A N 1
ATOM 664 C CA . GLU A 1 83 ? 28.542 -7.666 -43.199 1.00 79.56 83 GLU A CA 1
ATOM 665 C C . GLU A 1 83 ? 27.266 -8.364 -42.679 1.00 79.56 83 GLU A C 1
ATOM 667 O O . GLU A 1 83 ? 27.321 -9.516 -42.251 1.00 79.56 83 GLU A O 1
ATOM 672 N N . GLY A 1 84 ? 26.111 -7.687 -42.738 1.00 77.19 84 GLY A N 1
ATOM 673 C CA . GLY A 1 84 ? 24.835 -8.151 -42.193 1.00 77.19 84 GLY A CA 1
ATOM 674 C C . GLY A 1 84 ? 24.558 -7.664 -40.766 1.00 77.19 84 GLY A C 1
ATOM 675 O O . GLY A 1 84 ? 25.355 -6.947 -40.160 1.00 77.19 84 GLY A O 1
ATOM 676 N N . ARG A 1 85 ? 23.388 -8.051 -40.235 1.00 79.75 85 ARG A N 1
ATOM 677 C CA . ARG A 1 85 ? 22.957 -7.728 -38.863 1.00 79.75 85 ARG A CA 1
ATOM 678 C C . ARG A 1 85 ? 23.999 -8.182 -37.844 1.00 79.75 85 ARG A C 1
ATOM 680 O O . ARG A 1 85 ? 24.604 -9.241 -38.015 1.00 79.75 85 ARG A O 1
ATOM 687 N N . HIS A 1 86 ? 24.149 -7.423 -36.756 1.00 80.50 86 HIS A N 1
ATOM 688 C CA . HIS A 1 86 ? 25.001 -7.832 -35.642 1.00 80.50 86 HIS A CA 1
ATOM 689 C C . HIS A 1 86 ? 24.659 -9.260 -35.207 1.00 80.50 86 HIS A C 1
ATOM 691 O O . HIS A 1 86 ? 23.527 -9.552 -34.814 1.00 80.50 86 HIS A O 1
ATOM 697 N N . GLN A 1 87 ? 25.643 -10.156 -35.283 1.00 80.62 87 GLN A N 1
ATOM 698 C CA . GLN A 1 87 ? 25.492 -11.488 -34.719 1.00 80.62 87 GLN A CA 1
ATOM 699 C C . GLN A 1 87 ? 25.450 -11.351 -33.200 1.00 80.62 87 GLN A C 1
ATOM 701 O O . GLN A 1 87 ? 26.313 -10.710 -32.597 1.00 80.62 87 GLN A O 1
ATOM 706 N N . LEU A 1 88 ? 24.419 -11.929 -32.584 1.00 81.94 88 LEU A N 1
ATOM 707 C CA . LEU A 1 88 ? 24.323 -11.981 -31.134 1.00 81.94 88 LEU A CA 1
ATOM 708 C C . LEU A 1 88 ? 25.529 -12.756 -30.608 1.00 81.94 88 LEU A C 1
ATOM 710 O O . LEU A 1 88 ? 25.740 -13.913 -30.975 1.00 81.94 88 LEU A O 1
ATOM 714 N N . ALA A 1 89 ? 26.320 -12.115 -29.751 1.00 84.75 89 ALA A N 1
ATOM 715 C CA . ALA A 1 89 ? 27.373 -12.814 -29.039 1.00 84.75 89 ALA A CA 1
ATOM 716 C C . ALA A 1 89 ? 26.733 -13.915 -28.188 1.00 84.75 89 ALA A C 1
ATOM 718 O O . ALA A 1 89 ? 25.747 -13.674 -27.484 1.00 84.75 89 ALA A O 1
ATOM 719 N N . ALA A 1 90 ? 27.291 -15.124 -28.258 1.00 87.75 90 ALA A N 1
ATOM 720 C CA . ALA A 1 90 ? 26.867 -16.201 -27.382 1.00 87.75 90 ALA A CA 1
ATOM 721 C C . ALA A 1 90 ? 27.062 -15.752 -25.928 1.00 87.75 90 ALA A C 1
ATOM 723 O O . ALA A 1 90 ? 28.164 -15.378 -25.523 1.00 87.75 90 ALA A O 1
ATOM 724 N N . ILE A 1 91 ? 25.976 -15.748 -25.156 1.00 92.38 91 ILE A N 1
ATOM 725 C CA . ILE A 1 91 ? 26.035 -15.435 -23.733 1.00 92.38 91 ILE A CA 1
ATOM 726 C C . ILE A 1 91 ? 26.744 -16.575 -22.997 1.00 92.38 91 ILE A C 1
ATOM 728 O O . ILE 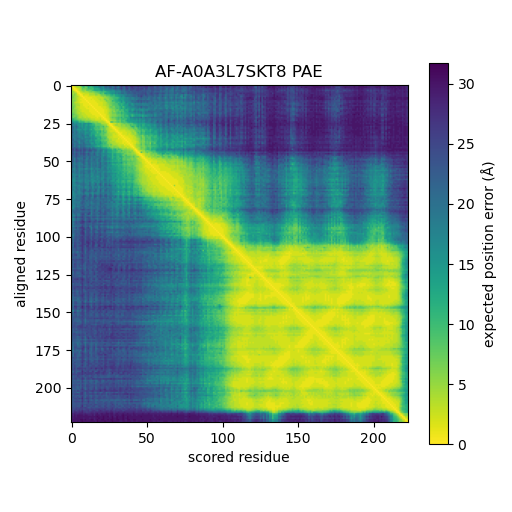A 1 91 ? 26.563 -17.748 -23.331 1.00 92.38 91 ILE A O 1
ATOM 732 N N . ASP A 1 92 ? 27.536 -16.238 -21.982 1.00 94.94 92 ASP A N 1
ATOM 733 C CA . ASP A 1 92 ? 28.134 -17.236 -21.098 1.00 94.94 92 ASP A CA 1
ATOM 734 C C . ASP A 1 92 ? 27.029 -18.133 -20.493 1.00 94.94 92 ASP A C 1
ATOM 736 O O . ASP A 1 92 ? 26.083 -17.613 -19.886 1.00 94.94 92 ASP A O 1
ATOM 740 N N . PRO A 1 93 ? 27.123 -19.472 -20.621 1.00 93.00 93 PRO A N 1
ATOM 741 C CA . PRO A 1 93 ? 26.169 -20.403 -20.030 1.00 93.00 93 PRO A CA 1
ATOM 742 C C . PRO A 1 93 ? 25.926 -20.197 -18.530 1.00 93.00 93 PRO A C 1
ATOM 744 O O . PRO A 1 93 ? 24.835 -20.511 -18.048 1.00 93.00 93 PRO A O 1
ATOM 747 N N . ALA A 1 94 ? 26.914 -19.707 -17.771 1.00 92.94 94 ALA A N 1
ATOM 748 C CA . ALA A 1 94 ? 26.718 -19.392 -16.356 1.00 92.94 94 ALA A CA 1
ATOM 749 C C . ALA A 1 94 ? 25.776 -18.192 -16.173 1.00 92.94 94 ALA A C 1
ATOM 751 O O . ALA A 1 94 ? 24.830 -18.268 -15.387 1.00 92.94 94 ALA A O 1
ATOM 752 N N . ARG A 1 95 ? 25.964 -17.133 -16.967 1.00 91.38 95 ARG A N 1
ATOM 753 C CA . ARG A 1 95 ? 25.089 -15.956 -16.964 1.00 91.38 95 ARG A CA 1
ATOM 754 C C . ARG A 1 95 ? 23.686 -16.271 -17.483 1.00 91.38 95 ARG A C 1
ATOM 756 O O . ARG A 1 95 ? 22.713 -15.783 -16.919 1.00 91.38 95 ARG A O 1
ATOM 763 N N . ALA A 1 96 ? 23.559 -17.115 -18.508 1.00 92.25 96 ALA A N 1
ATOM 764 C CA . ALA A 1 96 ? 22.251 -17.579 -18.977 1.00 92.25 96 ALA A CA 1
ATOM 765 C C . ALA A 1 96 ? 21.478 -18.314 -17.875 1.00 92.25 96 ALA A C 1
ATOM 767 O O . ALA A 1 96 ? 20.296 -18.050 -17.679 1.00 92.25 96 ALA A O 1
ATOM 768 N N . ARG A 1 97 ? 22.146 -19.194 -17.118 1.00 91.50 97 ARG A N 1
ATOM 769 C CA . ARG A 1 97 ? 21.528 -19.893 -15.981 1.00 91.50 97 ARG A CA 1
ATOM 770 C C . ARG A 1 97 ? 21.051 -18.939 -14.892 1.00 91.50 97 ARG A C 1
ATOM 772 O O . ARG A 1 97 ? 19.998 -19.180 -14.324 1.00 91.50 97 ARG A O 1
ATOM 779 N N . GLU A 1 98 ? 21.796 -17.872 -14.622 1.00 90.00 98 GLU A N 1
ATOM 780 C CA . GLU A 1 98 ? 21.391 -16.841 -13.662 1.00 90.00 98 GLU A CA 1
ATOM 781 C C . GLU A 1 98 ? 20.162 -16.057 -14.145 1.00 90.00 98 GLU A C 1
ATOM 783 O O . GLU A 1 98 ? 19.226 -15.854 -13.382 1.00 90.00 98 GLU A O 1
ATOM 788 N N . LEU A 1 99 ? 20.127 -15.663 -15.421 1.00 88.94 99 LEU A N 1
ATOM 789 C CA . LEU A 1 99 ? 18.989 -14.939 -16.001 1.00 88.94 99 LEU A CA 1
ATOM 790 C C . LEU A 1 99 ? 17.722 -15.797 -16.099 1.00 88.94 99 LEU A C 1
ATOM 792 O O . LEU A 1 99 ? 16.615 -15.271 -16.030 1.00 88.94 99 LEU A O 1
ATOM 796 N N . LEU A 1 100 ? 17.891 -17.107 -16.275 1.00 91.94 100 LEU A N 1
ATOM 797 C CA . LEU A 1 100 ? 16.806 -18.085 -16.303 1.00 91.94 100 LEU A CA 1
ATOM 798 C C . LEU A 1 100 ? 16.477 -18.645 -14.914 1.00 91.94 100 LEU A C 1
ATOM 800 O O . LEU A 1 100 ? 15.571 -19.472 -14.793 1.00 91.94 100 LEU A O 1
ATOM 804 N N . ALA A 1 101 ? 17.209 -18.241 -13.872 1.00 90.00 101 ALA A N 1
ATOM 805 C CA . ALA A 1 101 ? 16.934 -18.692 -12.522 1.00 90.00 101 ALA A CA 1
ATOM 806 C C . ALA A 1 101 ? 15.551 -18.183 -12.079 1.00 90.00 101 ALA A C 1
ATOM 808 O O . ALA A 1 101 ? 15.161 -17.062 -12.421 1.00 90.00 101 ALA A O 1
ATOM 809 N N . PRO A 1 102 ? 14.793 -18.982 -11.310 1.00 83.00 102 PRO A N 1
ATOM 810 C CA . PRO A 1 102 ? 13.528 -18.527 -10.761 1.00 83.00 102 PRO A CA 1
ATOM 811 C C . PRO A 1 102 ? 13.758 -17.281 -9.902 1.00 83.00 102 PRO A C 1
ATOM 813 O O . PRO A 1 102 ? 14.669 -17.241 -9.074 1.00 83.00 102 PRO A O 1
ATOM 816 N N . VAL A 1 103 ? 12.920 -16.265 -10.105 1.00 78.06 103 VAL A N 1
ATOM 817 C CA . VAL A 1 103 ? 12.985 -15.020 -9.338 1.00 78.06 103 VAL A CA 1
ATOM 818 C C . VAL A 1 103 ? 12.774 -15.342 -7.863 1.00 78.06 103 VAL A C 1
ATOM 820 O O . VAL A 1 103 ? 11.769 -15.949 -7.487 1.00 78.06 103 VAL A O 1
ATOM 823 N N . THR A 1 104 ? 13.719 -14.930 -7.020 1.00 79.00 104 THR A N 1
ATOM 824 C CA . THR A 1 104 ? 13.579 -15.057 -5.570 1.00 79.00 104 THR A CA 1
ATOM 825 C C . THR A 1 104 ? 12.334 -14.286 -5.127 1.00 79.00 104 THR A C 1
ATOM 827 O O . THR A 1 104 ? 12.238 -13.093 -5.427 1.00 79.00 104 THR A O 1
ATOM 830 N N . PRO A 1 105 ? 11.383 -14.913 -4.412 1.00 76.00 105 PRO A N 1
ATOM 831 C CA . PRO A 1 105 ? 10.179 -14.224 -3.978 1.00 76.00 105 PRO A CA 1
ATOM 832 C C . PRO A 1 105 ? 10.548 -13.023 -3.104 1.00 76.00 105 PRO A C 1
ATOM 834 O O . PRO A 1 105 ? 11.327 -13.140 -2.153 1.00 76.00 105 PRO A O 1
ATOM 837 N N . HIS A 1 106 ? 9.987 -11.858 -3.434 1.00 78.00 106 HIS A N 1
ATOM 838 C CA . HIS A 1 106 ? 10.139 -10.659 -2.617 1.00 78.00 106 HIS A CA 1
ATOM 839 C C . HIS A 1 106 ? 9.605 -10.912 -1.207 1.00 78.00 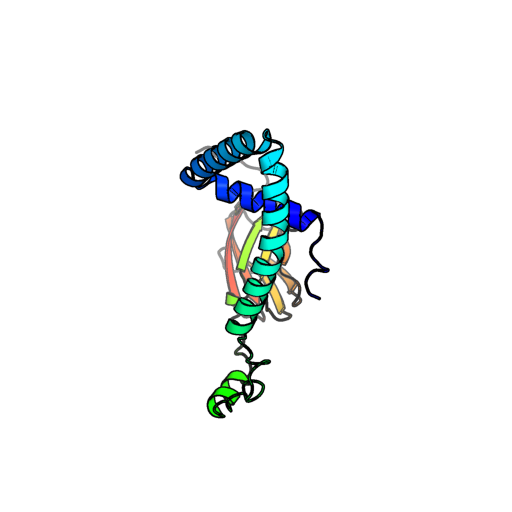106 HIS A C 1
ATOM 841 O O . HIS A 1 106 ? 8.625 -11.643 -1.017 1.00 78.00 106 HIS A O 1
ATOM 847 N N . ARG A 1 107 ? 10.241 -10.295 -0.206 1.00 84.31 107 ARG A N 1
ATOM 848 C CA . ARG A 1 107 ? 9.753 -10.373 1.173 1.00 84.31 107 ARG A CA 1
ATOM 849 C C . ARG A 1 107 ? 8.363 -9.759 1.224 1.00 84.31 107 ARG A C 1
ATOM 851 O O . ARG A 1 107 ? 8.104 -8.762 0.560 1.00 84.31 107 ARG A O 1
ATOM 858 N N . ASP A 1 108 ? 7.486 -10.310 2.056 1.00 84.75 108 ASP A N 1
ATOM 859 C CA . ASP A 1 108 ? 6.103 -9.824 2.106 1.00 84.75 108 ASP A CA 1
ATOM 860 C C . ASP A 1 108 ? 6.012 -8.352 2.508 1.00 84.75 108 ASP A C 1
ATOM 862 O O . ASP A 1 108 ? 5.153 -7.645 2.002 1.00 84.75 108 ASP A O 1
ATOM 866 N N . ILE A 1 109 ? 6.936 -7.861 3.343 1.00 87.94 109 ILE A N 1
ATOM 867 C CA . ILE A 1 109 ? 7.006 -6.442 3.716 1.00 87.94 109 ILE A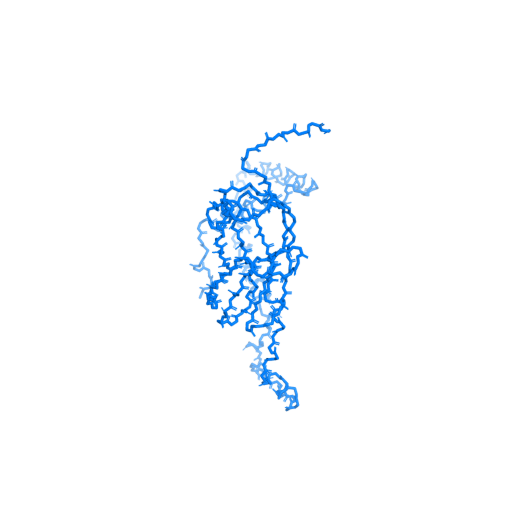 CA 1
ATOM 868 C C . ILE A 1 109 ? 7.300 -5.518 2.533 1.00 87.94 109 ILE A C 1
ATOM 870 O O . ILE A 1 109 ? 6.750 -4.423 2.481 1.00 87.94 109 ILE A O 1
ATOM 874 N N . ASP A 1 110 ? 8.084 -5.978 1.557 1.00 89.38 110 ASP A N 1
ATOM 875 C CA . ASP A 1 110 ? 8.461 -5.185 0.383 1.00 89.38 110 ASP A CA 1
ATOM 876 C C . ASP A 1 110 ? 7.304 -5.085 -0.627 1.00 89.38 110 ASP A C 1
ATOM 878 O O . ASP A 1 110 ? 7.341 -4.264 -1.539 1.00 89.38 110 ASP A O 1
ATOM 882 N N . LYS A 1 111 ? 6.249 -5.895 -0.455 1.00 91.75 111 LYS A N 1
ATOM 883 C CA . LYS A 1 111 ? 5.028 -5.850 -1.273 1.00 91.75 111 LYS A CA 1
ATOM 884 C C . LYS A 1 111 ? 4.055 -4.761 -0.803 1.00 91.75 111 LYS A C 1
ATOM 886 O O . LYS A 1 111 ? 3.142 -4.412 -1.545 1.00 91.75 111 LYS A O 1
ATOM 891 N N . PHE A 1 112 ? 4.235 -4.200 0.398 1.00 93.50 112 PHE A N 1
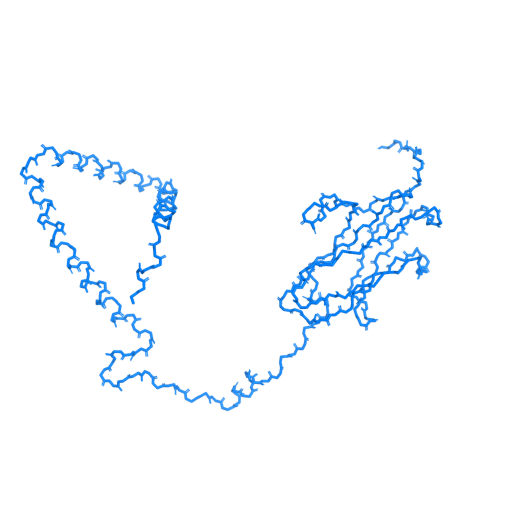ATOM 892 C CA . PHE A 1 112 ? 3.401 -3.116 0.928 1.00 93.50 112 PHE A CA 1
ATOM 893 C C . PHE A 1 112 ? 4.089 -1.763 0.732 1.00 93.50 112 PHE A C 1
ATOM 895 O O . PHE A 1 112 ? 5.129 -1.488 1.320 1.00 93.50 112 PHE A O 1
ATOM 902 N N . PHE A 1 113 ? 3.459 -0.876 -0.037 1.00 94.12 113 PHE A N 1
ATOM 903 C CA . PHE A 1 113 ? 3.920 0.502 -0.205 1.00 94.12 113 PHE A CA 1
ATOM 904 C C . PHE A 1 113 ? 3.620 1.350 1.033 1.00 94.12 113 PHE A C 1
ATOM 906 O O . PHE A 1 113 ? 4.473 2.067 1.552 1.00 94.12 113 PHE A O 1
ATOM 913 N N . ALA A 1 114 ? 2.371 1.289 1.494 1.00 94.25 114 ALA A N 1
ATOM 914 C CA . ALA A 1 114 ? 1.885 2.093 2.602 1.00 94.25 114 ALA A CA 1
ATOM 915 C C . ALA A 1 114 ? 0.652 1.447 3.229 1.00 94.25 114 ALA A C 1
ATOM 917 O O . ALA A 1 114 ? -0.112 0.747 2.568 1.00 94.25 114 ALA A O 1
ATOM 918 N N . VAL A 1 115 ? 0.427 1.730 4.507 1.00 95.75 115 VAL A N 1
ATOM 919 C CA . VAL A 1 115 ? -0.817 1.375 5.189 1.00 95.75 115 VAL A CA 1
ATOM 920 C C . VAL A 1 115 ? -1.349 2.622 5.846 1.00 95.75 115 VAL A C 1
ATOM 922 O O . VAL A 1 115 ? -0.704 3.150 6.751 1.00 95.75 115 VAL A O 1
ATOM 925 N N . ASP A 1 116 ? -2.535 3.052 5.443 1.00 96.81 116 ASP A N 1
ATOM 926 C CA . ASP A 1 116 ? -3.191 4.249 5.944 1.00 96.81 116 ASP A CA 1
ATOM 927 C C . ASP A 1 116 ? -4.495 3.942 6.663 1.00 96.81 116 ASP A C 1
ATOM 929 O O . ASP A 1 116 ? -5.114 2.906 6.454 1.00 96.81 116 ASP A O 1
ATOM 933 N N . MET A 1 117 ? -4.864 4.830 7.586 1.00 97.75 117 MET A N 1
ATOM 934 C CA . MET A 1 117 ? -6.075 4.700 8.390 1.00 97.75 117 MET A CA 1
ATOM 935 C C . MET A 1 117 ? -6.885 5.982 8.292 1.00 97.75 117 MET A C 1
ATOM 937 O O . MET A 1 117 ? -6.323 7.078 8.343 1.00 97.75 117 MET A O 1
ATOM 941 N N . GLY A 1 118 ? -8.197 5.844 8.161 1.00 96.81 118 GLY A N 1
ATOM 942 C CA . GLY A 1 118 ? -9.108 6.967 8.007 1.00 96.81 118 GLY A CA 1
ATOM 943 C C . GLY A 1 118 ? -10.559 6.569 8.216 1.00 96.81 118 GLY A C 1
ATOM 944 O O . GLY A 1 118 ? -10.843 5.483 8.707 1.00 96.81 118 GLY A O 1
ATOM 945 N N . THR A 1 119 ? -11.480 7.467 7.875 1.00 96.00 119 THR A N 1
ATOM 946 C CA . THR A 1 119 ? -12.928 7.259 8.096 1.00 96.00 119 THR A CA 1
ATOM 947 C C . THR A 1 119 ? -13.763 7.206 6.839 1.00 96.00 119 THR A C 1
ATOM 949 O O . THR A 1 119 ? -14.794 6.540 6.824 1.00 96.00 119 THR A O 1
ATOM 952 N N . PHE A 1 120 ? -13.340 7.903 5.789 1.00 94.50 120 PHE A N 1
ATOM 953 C CA . PHE A 1 120 ? -14.056 7.906 4.528 1.00 94.50 120 PHE A CA 1
ATOM 954 C C . PHE A 1 120 ? -13.090 7.829 3.355 1.00 94.50 120 PHE A C 1
ATOM 956 O O . PHE A 1 120 ? -11.934 8.261 3.434 1.00 94.50 120 PHE A O 1
ATOM 963 N N . LEU A 1 121 ? -13.604 7.251 2.275 1.00 95.62 121 LEU A N 1
ATOM 964 C CA . LEU A 1 121 ? -12.919 7.109 1.004 1.00 95.62 121 LEU A CA 1
ATOM 965 C C . LEU A 1 121 ? -13.493 8.125 0.015 1.00 95.62 121 LEU A C 1
ATOM 967 O O . LEU A 1 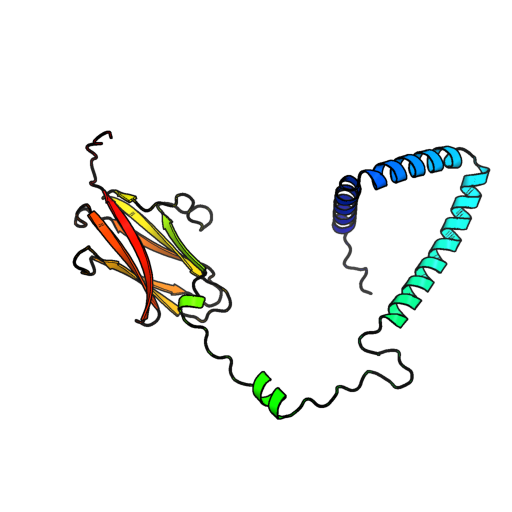121 ? -14.706 8.325 -0.026 1.00 95.62 121 LEU A O 1
ATOM 971 N N . ALA A 1 122 ? -12.632 8.724 -0.798 1.00 95.19 122 ALA A N 1
ATOM 972 C CA . ALA A 1 122 ? -13.006 9.475 -1.988 1.00 95.19 122 ALA A CA 1
ATOM 973 C C . ALA A 1 122 ? -12.256 8.863 -3.172 1.00 95.19 122 ALA A C 1
ATOM 975 O O . ALA A 1 122 ? -11.030 8.779 -3.139 1.00 95.19 122 ALA A O 1
ATOM 976 N N . SER A 1 123 ? -12.985 8.391 -4.186 1.00 92.50 123 SER A N 1
ATOM 977 C CA . SER A 1 123 ? -12.395 7.693 -5.341 1.00 92.50 123 SER A CA 1
ATOM 978 C C . SER A 1 123 ? -11.437 6.568 -4.931 1.00 92.50 123 SER A C 1
ATOM 980 O O . SER A 1 123 ? -10.317 6.479 -5.424 1.00 92.50 123 SER A O 1
ATOM 982 N N . ASP A 1 124 ? -11.875 5.744 -3.974 1.00 90.44 124 ASP A N 1
ATOM 983 C CA . ASP A 1 124 ? -11.108 4.619 -3.424 1.00 90.44 124 ASP A CA 1
ATOM 984 C C . ASP A 1 124 ? -9.823 4.999 -2.656 1.00 90.44 124 ASP A C 1
ATOM 986 O O . ASP A 1 124 ? -9.059 4.131 -2.257 1.00 90.44 124 ASP A O 1
ATOM 990 N N . LEU A 1 125 ? -9.585 6.284 -2.375 1.00 93.88 125 LEU A N 1
ATOM 991 C CA . LEU A 1 125 ? -8.466 6.762 -1.558 1.00 93.88 125 LEU A CA 1
ATOM 992 C C . LEU A 1 125 ? -8.947 7.275 -0.204 1.00 93.88 125 LEU A C 1
ATOM 994 O O . LEU A 1 125 ? -9.990 7.924 -0.112 1.00 93.88 125 LEU A O 1
ATOM 998 N N . ILE A 1 126 ? -8.168 7.041 0.854 1.00 94.81 126 ILE A N 1
ATOM 999 C CA . ILE A 1 126 ? -8.434 7.673 2.150 1.00 94.81 126 ILE A CA 1
ATOM 1000 C C . ILE A 1 126 ? -8.232 9.186 2.023 1.00 94.81 126 ILE A C 1
ATOM 1002 O O . ILE A 1 126 ? -7.109 9.674 1.925 1.00 94.81 126 ILE A O 1
ATOM 1006 N N . ALA A 1 127 ? -9.334 9.931 2.087 1.00 93.38 127 ALA A N 1
ATOM 1007 C CA . ALA A 1 127 ? -9.313 11.392 2.044 1.00 93.38 127 ALA A CA 1
ATOM 1008 C C . ALA A 1 127 ? -9.137 12.017 3.438 1.00 93.38 127 ALA A C 1
ATOM 1010 O O . ALA A 1 127 ? -8.539 13.080 3.574 1.00 93.38 127 ALA A O 1
ATOM 1011 N N . HIS A 1 128 ? -9.603 11.342 4.491 1.00 92.81 128 HIS A N 1
ATOM 1012 C CA . HIS A 1 128 ? -9.451 11.799 5.873 1.00 92.81 128 HIS A CA 1
ATOM 1013 C C . HIS A 1 128 ? -8.635 10.809 6.685 1.00 92.81 128 HIS A C 1
ATOM 1015 O O . HIS A 1 128 ? -9.166 9.927 7.370 1.00 92.81 128 HIS A O 1
ATOM 1021 N N . ARG A 1 129 ? -7.315 10.966 6.569 1.00 96.06 129 ARG A N 1
ATOM 1022 C CA . ARG A 1 129 ? -6.329 10.179 7.299 1.00 96.06 129 ARG A CA 1
ATOM 1023 C C . ARG A 1 129 ? -6.239 10.664 8.741 1.00 96.06 129 ARG A C 1
ATOM 1025 O O . ARG A 1 129 ? -5.971 11.837 8.986 1.00 96.06 129 ARG A O 1
ATOM 1032 N N . ARG A 1 130 ? -6.416 9.753 9.695 1.00 96.44 130 ARG A N 1
ATOM 1033 C CA . ARG A 1 130 ? -6.267 10.046 11.124 1.00 96.44 130 ARG A CA 1
ATOM 1034 C C . ARG A 1 130 ? -5.932 8.797 11.925 1.00 96.44 130 ARG A C 1
ATOM 1036 O O . ARG A 1 130 ? -6.093 7.676 11.452 1.00 96.44 130 ARG A O 1
ATOM 1043 N N . THR A 1 131 ? -5.466 9.012 13.146 1.00 97.06 131 THR A N 1
ATOM 1044 C CA . THR A 1 131 ? -5.097 7.954 14.097 1.00 97.06 131 THR A CA 1
ATOM 1045 C C . THR A 1 131 ? -5.977 7.948 15.339 1.00 97.06 131 THR A C 1
ATOM 1047 O O . THR A 1 131 ? -5.731 7.151 16.231 1.00 97.06 131 THR A O 1
ATOM 1050 N N . SER A 1 132 ? -6.989 8.812 15.412 1.00 97.25 132 SER A N 1
ATOM 1051 C CA . SER A 1 132 ? -7.904 8.888 16.550 1.00 97.25 132 SER A CA 1
ATOM 1052 C C . SER A 1 132 ? -9.336 8.734 16.062 1.00 97.25 132 SER A C 1
ATOM 1054 O O . SER A 1 132 ? -9.752 9.430 15.133 1.00 97.25 132 SER A O 1
ATOM 1056 N N . PHE A 1 133 ? -10.078 7.824 16.682 1.00 96.94 133 PHE A N 1
ATOM 1057 C CA . PHE A 1 133 ? -11.428 7.440 16.272 1.00 96.94 133 PHE A CA 1
ATOM 1058 C C . PHE A 1 133 ? -12.334 7.379 17.491 1.00 96.94 133 PHE A C 1
ATOM 1060 O O . PHE A 1 133 ? -11.903 6.944 18.549 1.00 96.94 133 PHE A O 1
ATOM 1067 N N . ARG A 1 134 ? -13.578 7.822 17.373 1.00 95.94 134 ARG A N 1
ATOM 1068 C CA . ARG A 1 134 ? -14.582 7.715 18.434 1.00 95.94 134 ARG A CA 1
ATOM 1069 C C . ARG A 1 134 ? -15.324 6.389 18.331 1.00 95.94 134 ARG A C 1
ATOM 1071 O O . ARG A 1 134 ? -15.491 5.836 17.245 1.00 95.94 134 ARG A O 1
ATOM 1078 N N . GLN A 1 135 ? -15.814 5.909 19.465 1.00 96.12 135 GLN A N 1
ATOM 1079 C CA . GLN A 1 135 ? -16.796 4.826 19.489 1.00 96.12 135 GLN A CA 1
ATOM 1080 C C . GLN A 1 135 ? -18.021 5.184 18.632 1.00 96.12 135 GLN A C 1
ATOM 1082 O O . GLN A 1 135 ? -18.505 6.318 18.656 1.00 96.12 135 GLN A O 1
ATOM 1087 N N . GLY A 1 136 ? -18.503 4.215 17.860 1.00 94.56 136 GLY A N 1
ATOM 1088 C CA . GLY A 1 136 ? -19.562 4.365 16.862 1.00 94.56 136 GLY A CA 1
ATOM 1089 C C . GLY A 1 136 ? -19.072 4.727 15.455 1.00 94.56 136 GLY A C 1
ATOM 1090 O O . GLY A 1 136 ? -19.865 4.689 14.517 1.00 94.56 136 GLY A O 1
ATOM 1091 N N . GLU A 1 137 ? -17.792 5.061 15.269 1.00 95.56 137 GLU A N 1
ATOM 1092 C CA . GLU A 1 137 ? -17.225 5.334 13.944 1.00 95.56 137 GLU A CA 1
ATOM 1093 C C . GLU A 1 137 ? -16.678 4.069 13.265 1.00 95.56 137 GLU A C 1
ATOM 1095 O O . GLU A 1 137 ? -16.454 3.037 13.895 1.00 95.56 137 GLU A O 1
ATOM 1100 N N . ASN A 1 138 ? -16.406 4.168 11.962 1.00 95.88 138 ASN A N 1
ATOM 1101 C CA . ASN A 1 138 ? -15.711 3.128 11.209 1.00 95.88 138 ASN A CA 1
ATOM 1102 C C . ASN A 1 138 ? -14.260 3.538 10.942 1.00 95.88 138 ASN A C 1
ATOM 1104 O O . ASN A 1 138 ? -14.005 4.592 10.359 1.00 95.88 138 ASN A O 1
ATOM 1108 N N . VAL A 1 139 ? -13.319 2.673 11.307 1.00 97.44 139 VAL A N 1
ATOM 1109 C CA . VAL A 1 139 ? -11.927 2.751 10.859 1.00 97.44 139 VAL A CA 1
ATOM 1110 C C . VAL A 1 139 ? -11.813 2.042 9.519 1.00 97.44 139 VAL A C 1
ATOM 1112 O O . VAL A 1 139 ? -12.199 0.884 9.378 1.00 97.44 139 VAL A O 1
ATOM 1115 N N . ILE A 1 140 ? -11.248 2.724 8.534 1.00 97.94 140 ILE A N 1
ATOM 1116 C CA . ILE A 1 140 ? -10.861 2.145 7.252 1.00 97.94 140 ILE A CA 1
ATOM 1117 C C . ILE A 1 140 ? -9.346 2.026 7.252 1.00 97.94 140 ILE A C 1
ATOM 1119 O O . ILE A 1 140 ? -8.659 3.041 7.333 1.00 97.94 140 ILE A O 1
ATOM 1123 N N . ALA A 1 141 ? -8.841 0.800 7.170 1.00 97.88 141 ALA A N 1
ATOM 1124 C CA . ALA A 1 141 ? -7.436 0.506 6.943 1.00 97.88 141 ALA A CA 1
ATOM 1125 C C . ALA A 1 141 ? -7.222 0.237 5.450 1.00 97.88 141 ALA A C 1
ATOM 1127 O O . ALA A 1 141 ? -7.727 -0.751 4.919 1.00 97.88 141 ALA A O 1
ATOM 1128 N N . GLN A 1 142 ? -6.488 1.119 4.781 1.00 97.94 142 GLN A N 1
ATOM 1129 C CA . GLN A 1 142 ? -6.118 0.981 3.379 1.00 97.94 142 GLN A CA 1
ATOM 1130 C C . GLN A 1 142 ? -4.679 0.485 3.276 1.00 97.94 142 GLN A C 1
ATOM 1132 O O . GLN A 1 142 ? -3.745 1.193 3.650 1.00 97.94 142 GLN A O 1
ATOM 1137 N N . CYS A 1 143 ? -4.498 -0.714 2.739 1.00 97.12 143 CYS A N 1
ATOM 1138 C CA . CYS A 1 143 ? -3.198 -1.262 2.380 1.00 97.12 143 CYS A CA 1
ATOM 1139 C C . CYS A 1 143 ? -2.927 -0.942 0.908 1.00 97.12 143 CYS A C 1
ATOM 1141 O O . CYS A 1 143 ? -3.672 -1.390 0.044 1.00 97.12 143 CYS A O 1
ATOM 1143 N N . SER A 1 144 ? -1.885 -0.162 0.626 1.00 96.81 144 SER A N 1
ATOM 1144 C CA . SER A 1 144 ? -1.376 0.075 -0.729 1.00 96.81 144 SER A CA 1
ATOM 1145 C C . SER A 1 144 ? -0.248 -0.909 -1.022 1.00 96.81 144 SER A C 1
ATOM 1147 O O . SER A 1 144 ? 0.677 -1.029 -0.216 1.00 96.81 144 SER A O 1
ATOM 1149 N N . LEU A 1 145 ? -0.319 -1.590 -2.160 1.00 96.00 145 LEU A N 1
ATOM 1150 C CA . LEU A 1 145 ? 0.607 -2.645 -2.568 1.00 96.00 145 LEU A CA 1
ATOM 1151 C C . LEU A 1 145 ? 1.504 -2.179 -3.723 1.00 96.00 145 LEU A C 1
ATOM 1153 O O . LEU A 1 145 ? 1.120 -1.308 -4.505 1.00 96.00 145 LEU A O 1
ATOM 1157 N N . ILE A 1 146 ? 2.708 -2.747 -3.813 1.00 94.00 146 ILE A N 1
ATOM 1158 C CA . ILE A 1 146 ? 3.678 -2.493 -4.885 1.00 94.00 146 ILE A CA 1
ATOM 1159 C C . ILE A 1 146 ? 3.594 -3.631 -5.911 1.00 94.00 146 ILE A C 1
ATOM 1161 O O . ILE A 1 146 ? 3.825 -4.786 -5.549 1.00 94.00 146 ILE A O 1
ATOM 1165 N N . PRO A 1 147 ? 3.308 -3.337 -7.189 1.00 88.06 147 PRO A N 1
ATOM 1166 C CA . PRO A 1 147 ? 3.404 -4.318 -8.267 1.00 88.06 147 PRO A CA 1
ATOM 1167 C C . PRO A 1 147 ? 4.862 -4.623 -8.634 1.00 88.06 147 PRO A C 1
ATOM 1169 O O . PRO A 1 147 ? 5.682 -3.703 -8.643 1.00 88.06 147 PRO A O 1
ATOM 1172 N N . PRO A 1 148 ? 5.188 -5.859 -9.044 1.00 88.31 148 PRO A N 1
ATOM 1173 C CA . PRO A 1 148 ? 4.312 -7.027 -9.081 1.00 88.31 148 PRO A CA 1
ATOM 1174 C C . PRO A 1 148 ? 4.199 -7.697 -7.699 1.00 88.31 148 PRO A C 1
ATOM 1176 O O . PRO A 1 148 ? 5.207 -7.987 -7.056 1.00 88.31 148 PRO A O 1
ATOM 1179 N N . HIS A 1 149 ? 2.976 -8.016 -7.272 1.00 91.06 149 HIS A N 1
ATOM 1180 C CA . HIS A 1 149 ? 2.724 -8.908 -6.137 1.00 91.06 149 HIS A CA 1
ATOM 1181 C C . HIS A 1 149 ? 1.849 -10.085 -6.573 1.00 91.06 149 HIS A C 1
ATOM 1183 O O . HIS A 1 149 ? 1.087 -9.988 -7.530 1.00 91.06 149 HIS A O 1
ATOM 1189 N N . GLU A 1 150 ? 1.984 -11.216 -5.886 1.00 91.25 150 GLU A N 1
ATOM 1190 C CA . GLU A 1 150 ? 1.149 -12.399 -6.108 1.00 91.25 150 GLU A CA 1
ATOM 1191 C C . GLU A 1 150 ? -0.264 -12.219 -5.531 1.00 91.25 150 GLU A C 1
ATOM 1193 O O . GLU A 1 150 ? -0.529 -11.265 -4.792 1.00 91.25 150 GLU A O 1
ATOM 1198 N N . ASP A 1 151 ? -1.161 -13.155 -5.852 1.00 94.25 151 ASP A N 1
ATOM 1199 C CA . ASP A 1 151 ? -2.455 -13.239 -5.177 1.00 94.25 151 ASP A CA 1
ATOM 1200 C C . ASP A 1 151 ? -2.214 -13.607 -3.711 1.00 94.25 151 ASP A C 1
ATOM 1202 O O . ASP A 1 151 ? -1.622 -14.646 -3.410 1.00 94.25 151 ASP A O 1
ATOM 1206 N N . MET A 1 152 ? -2.640 -12.749 -2.789 1.00 94.62 152 MET A N 1
ATOM 1207 C CA . MET A 1 152 ? -2.311 -12.894 -1.376 1.00 94.62 152 MET A CA 1
ATOM 1208 C C . MET A 1 152 ? -3.479 -12.585 -0.453 1.00 94.62 152 MET A C 1
ATOM 1210 O O . MET A 1 152 ? -4.345 -11.766 -0.743 1.00 94.62 152 MET A O 1
ATOM 1214 N N . VAL A 1 153 ? -3.471 -13.231 0.709 1.00 96.44 153 VAL A N 1
ATOM 1215 C CA . VAL A 1 153 ? -4.446 -12.989 1.771 1.00 96.44 153 VAL A CA 1
ATOM 1216 C C . VAL A 1 153 ? -3.877 -11.957 2.737 1.00 96.44 153 VAL A C 1
ATOM 1218 O O . VAL A 1 153 ? -2.845 -12.198 3.368 1.00 96.44 153 VAL A O 1
ATOM 1221 N N . ILE A 1 154 ? -4.561 -10.824 2.868 1.00 97.06 154 ILE A N 1
ATOM 1222 C CA . ILE A 1 154 ? -4.231 -9.761 3.814 1.00 97.06 154 ILE A CA 1
ATOM 1223 C C . ILE A 1 154 ? -5.171 -9.883 5.005 1.00 97.06 154 ILE A C 1
ATOM 1225 O O . ILE A 1 154 ? -6.381 -9.679 4.906 1.00 97.06 154 ILE A O 1
ATOM 1229 N N . GLU A 1 155 ? -4.598 -10.206 6.154 1.00 97.94 155 GLU A N 1
ATOM 1230 C CA . GLU A 1 155 ? -5.298 -10.274 7.422 1.00 97.94 155 GLU A CA 1
ATOM 1231 C C . GLU A 1 155 ? -4.944 -9.052 8.263 1.00 97.94 155 GLU A C 1
ATOM 1233 O O . GLU A 1 155 ? -3.780 -8.721 8.466 1.00 97.94 155 GLU A O 1
ATOM 1238 N N . CYS A 1 156 ? -5.962 -8.376 8.776 1.00 97.75 156 CYS A N 1
ATOM 1239 C CA . CYS A 1 156 ? -5.800 -7.186 9.583 1.00 97.75 156 CYS A CA 1
ATOM 1240 C C . CYS A 1 156 ? -6.527 -7.379 10.919 1.00 97.75 156 CYS A C 1
ATOM 1242 O O . CYS A 1 156 ? -7.728 -7.663 10.968 1.00 97.75 156 CYS A O 1
ATOM 1244 N N . LYS A 1 157 ? -5.776 -7.281 12.016 1.00 97.94 157 LYS A N 1
ATOM 1245 C CA . LYS A 1 157 ? -6.230 -7.522 13.389 1.00 97.94 157 LYS A CA 1
ATOM 1246 C C . LYS A 1 157 ? -6.095 -6.247 14.200 1.00 97.94 157 LYS A C 1
ATOM 1248 O O . LYS A 1 157 ? -5.026 -5.648 14.232 1.00 97.94 157 LYS A O 1
ATOM 1253 N N . ILE A 1 158 ? -7.141 -5.874 14.919 1.00 97.81 158 ILE A N 1
ATOM 1254 C CA . ILE A 1 158 ? -7.054 -4.852 15.958 1.00 97.81 158 ILE A CA 1
ATOM 1255 C C . ILE A 1 158 ? -6.723 -5.552 17.271 1.00 97.81 158 ILE A C 1
ATOM 1257 O O . ILE A 1 158 ? -7.439 -6.468 17.682 1.00 97.81 158 ILE A O 1
ATOM 1261 N N . ARG A 1 159 ? -5.647 -5.113 17.922 1.00 97.69 159 ARG A N 1
ATOM 1262 C CA . ARG A 1 159 ? -5.233 -5.578 19.244 1.00 97.69 159 ARG A CA 1
ATOM 1263 C C . ARG A 1 159 ? -5.282 -4.454 20.269 1.00 97.69 159 ARG A C 1
ATOM 1265 O O . ARG A 1 159 ? -4.975 -3.310 19.934 1.00 97.69 159 ARG A O 1
ATOM 1272 N N . ASP A 1 160 ? -5.673 -4.790 21.490 1.00 96.88 160 ASP A N 1
ATOM 1273 C CA . ASP A 1 160 ? -5.634 -3.869 22.628 1.00 96.88 160 ASP A CA 1
ATOM 1274 C C . ASP A 1 160 ? -4.220 -3.772 23.241 1.00 96.88 160 ASP A C 1
ATOM 1276 O O . ASP A 1 160 ? -3.262 -4.392 22.765 1.00 96.88 160 ASP A O 1
ATOM 1280 N N . THR A 1 161 ? -4.078 -2.978 24.304 1.00 95.25 161 THR A N 1
ATOM 1281 C CA . THR A 1 161 ? -2.826 -2.824 25.067 1.00 95.25 161 THR A CA 1
ATOM 1282 C C . THR A 1 161 ? -2.346 -4.116 25.730 1.00 95.25 161 THR A C 1
ATOM 1284 O O . THR A 1 161 ? -1.149 -4.271 25.958 1.00 95.25 161 THR A O 1
ATOM 1287 N N . GLU A 1 162 ? -3.252 -5.057 25.998 1.00 96.25 162 GLU A N 1
ATOM 1288 C CA . GLU A 1 162 ? -2.961 -6.390 26.537 1.00 96.25 162 GLU A CA 1
ATOM 1289 C C . GLU A 1 162 ? -2.666 -7.413 25.421 1.00 96.25 162 GLU A C 1
ATOM 1291 O O . GLU A 1 162 ? -2.536 -8.609 25.682 1.00 96.25 162 GLU A O 1
ATOM 1296 N N . ASN A 1 163 ? -2.529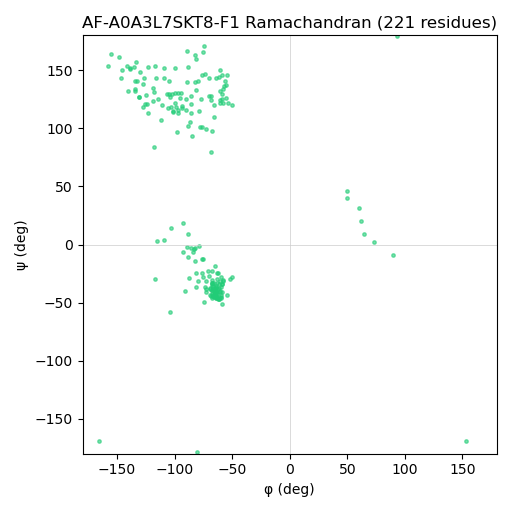 -6.954 24.169 1.00 94.62 163 ASN A N 1
ATOM 1297 C CA . ASN A 1 163 ? -2.257 -7.767 22.983 1.00 94.62 163 ASN A CA 1
ATOM 1298 C C . ASN A 1 163 ? -3.361 -8.799 22.658 1.00 94.62 163 ASN A C 1
ATOM 1300 O O . ASN A 1 163 ? -3.122 -9.756 21.912 1.00 94.62 163 ASN A O 1
ATOM 1304 N N . ARG A 1 164 ? -4.582 -8.605 23.168 1.00 95.88 164 ARG A N 1
ATOM 1305 C CA . ARG A 1 164 ? -5.757 -9.417 22.830 1.00 95.88 164 ARG A CA 1
ATOM 1306 C C . ARG A 1 164 ? -6.334 -8.963 21.500 1.00 95.88 164 ARG A C 1
ATOM 1308 O O . ARG A 1 164 ? -6.399 -7.770 21.219 1.00 95.88 164 ARG A O 1
ATOM 1315 N N . VAL A 1 165 ? -6.778 -9.912 20.678 1.00 96.88 165 VAL A N 1
ATOM 1316 C CA . VAL A 1 165 ? -7.429 -9.604 19.397 1.00 96.88 165 VAL A CA 1
ATOM 1317 C C . VAL A 1 165 ? -8.874 -9.201 19.660 1.00 96.88 165 VAL A C 1
ATOM 1319 O O . VAL A 1 165 ? -9.676 -10.018 20.099 1.00 96.88 165 VAL A O 1
ATOM 1322 N N . VAL A 1 166 ? -9.196 -7.945 19.369 1.00 96.62 166 VAL A N 1
ATOM 1323 C CA . VAL A 1 166 ? -10.538 -7.374 19.553 1.00 96.62 166 VAL A CA 1
ATOM 1324 C C . VAL A 1 166 ? -11.372 -7.532 18.289 1.00 96.62 166 VAL A C 1
ATOM 1326 O O . VAL A 1 166 ? -12.557 -7.840 18.349 1.00 96.62 166 VAL A O 1
ATOM 1329 N N . ASN A 1 167 ? -10.751 -7.338 17.126 1.00 96.75 167 ASN A N 1
ATOM 1330 C CA . ASN A 1 167 ? -11.417 -7.472 15.836 1.00 96.75 167 ASN A CA 1
ATOM 1331 C C . ASN A 1 167 ? -10.440 -8.023 14.791 1.00 96.75 167 ASN A C 1
ATOM 1333 O O . ASN A 1 167 ? -9.234 -7.780 14.867 1.00 96.75 167 ASN A O 1
ATOM 1337 N N . LYS A 1 168 ? -10.960 -8.759 13.809 1.00 97.19 168 LYS A N 1
ATOM 1338 C CA . LYS A 1 168 ? -10.198 -9.380 12.724 1.00 97.19 168 LYS A CA 1
ATOM 1339 C C . LYS A 1 168 ? -10.977 -9.251 11.418 1.00 97.19 168 LYS A C 1
ATOM 1341 O O . LYS A 1 168 ? -12.157 -9.595 11.351 1.00 97.19 168 LYS A O 1
ATOM 1346 N N . ARG A 1 169 ? -10.290 -8.815 10.365 1.00 97.75 169 ARG A N 1
ATOM 1347 C CA . ARG A 1 169 ? -10.782 -8.810 8.984 1.00 97.75 169 ARG A CA 1
ATOM 1348 C C . ARG A 1 169 ? -9.752 -9.445 8.066 1.00 97.75 169 ARG A C 1
ATOM 1350 O O . ARG A 1 169 ? -8.556 -9.378 8.334 1.00 97.75 169 ARG A O 1
ATOM 1357 N N . VAL A 1 170 ? -10.236 -10.085 7.013 1.00 97.31 170 VAL A N 1
ATOM 1358 C CA . VAL A 1 170 ? -9.416 -10.775 6.022 1.00 97.31 170 VAL A CA 1
ATOM 1359 C C . VAL A 1 170 ? -9.941 -10.386 4.653 1.00 97.31 170 VAL A C 1
ATOM 1361 O O . VAL A 1 170 ? -11.150 -10.414 4.449 1.00 97.31 170 VAL A O 1
ATOM 1364 N N . GLU A 1 171 ? -9.036 -10.036 3.751 1.00 97.56 171 GLU A N 1
ATOM 1365 C CA . GLU A 1 171 ? -9.332 -9.732 2.355 1.00 97.56 171 GLU A CA 1
ATOM 1366 C C . GLU A 1 171 ? -8.308 -10.413 1.447 1.00 97.56 171 GLU A C 1
ATOM 1368 O O . GLU A 1 171 ? -7.169 -10.664 1.850 1.00 97.56 171 GLU A O 1
ATOM 1373 N N . ILE A 1 172 ? -8.716 -10.719 0.218 1.00 96.62 172 ILE A N 1
ATOM 1374 C CA . ILE A 1 172 ? -7.842 -11.319 -0.794 1.00 96.62 172 ILE A CA 1
ATOM 1375 C C . ILE A 1 172 ? -7.439 -10.221 -1.777 1.00 96.62 172 ILE A C 1
ATOM 1377 O O . ILE A 1 172 ? -8.288 -9.638 -2.447 1.00 96.62 172 ILE A O 1
ATOM 1381 N N . ALA A 1 173 ? -6.142 -9.943 -1.864 1.00 96.44 173 ALA A N 1
ATOM 1382 C CA . ALA A 1 173 ? -5.568 -9.064 -2.869 1.00 96.44 173 ALA A CA 1
ATOM 1383 C C . ALA A 1 173 ? -5.191 -9.896 -4.096 1.00 96.44 173 ALA A C 1
ATOM 1385 O O . ALA A 1 173 ? -4.323 -10.764 -4.005 1.00 96.44 173 ALA A O 1
ATOM 1386 N N . THR A 1 174 ? -5.834 -9.640 -5.232 1.00 95.94 174 THR A N 1
ATOM 1387 C CA . THR A 1 174 ? -5.424 -10.240 -6.512 1.00 95.94 174 THR A CA 1
ATOM 1388 C C . THR A 1 174 ? -4.256 -9.461 -7.118 1.00 95.94 174 THR A C 1
ATOM 1390 O O . THR A 1 174 ? -4.067 -8.298 -6.775 1.00 95.94 174 THR A O 1
ATOM 1393 N N . ARG A 1 175 ? -3.486 -10.062 -8.032 1.00 93.88 175 ARG A N 1
ATOM 1394 C CA . ARG A 1 175 ? -2.294 -9.449 -8.677 1.00 93.88 175 ARG A CA 1
ATOM 1395 C C . ARG A 1 175 ? -2.512 -8.052 -9.273 1.00 93.88 175 ARG A C 1
ATOM 1397 O O . ARG A 1 175 ? -1.569 -7.274 -9.350 1.00 93.88 175 ARG A O 1
ATOM 1404 N N . GLU A 1 176 ? -3.739 -7.746 -9.690 1.00 94.94 176 GLU A N 1
ATOM 1405 C CA . GLU A 1 176 ? -4.115 -6.465 -10.308 1.00 94.94 176 GLU A CA 1
ATOM 1406 C C . GLU A 1 176 ? -4.543 -5.401 -9.276 1.00 94.94 176 GLU A C 1
ATOM 1408 O O . GLU A 1 176 ? -4.738 -4.230 -9.606 1.00 94.94 176 GLU A O 1
ATOM 1413 N N . MET A 1 177 ? -4.739 -5.790 -8.012 1.00 95.75 177 MET A N 1
ATOM 1414 C CA . MET A 1 177 ? -5.223 -4.896 -6.963 1.00 95.75 177 MET A CA 1
ATOM 1415 C C . MET A 1 177 ? -4.079 -4.144 -6.296 1.00 95.75 177 MET A C 1
ATOM 1417 O O . MET A 1 177 ? -3.422 -4.648 -5.398 1.00 95.75 177 MET A O 1
ATOM 1421 N N . PHE A 1 178 ? -3.942 -2.863 -6.616 1.00 95.56 178 PHE A N 1
ATOM 1422 C CA . PHE A 1 178 ? -2.956 -1.991 -5.967 1.00 95.56 178 PHE A CA 1
ATOM 1423 C C . PHE A 1 178 ? -3.341 -1.567 -4.546 1.00 95.56 178 PHE A C 1
ATOM 1425 O O . PHE A 1 178 ? -2.536 -0.958 -3.837 1.00 95.56 178 PHE A O 1
ATOM 1432 N N . ARG A 1 179 ? -4.597 -1.800 -4.144 1.00 95.50 179 ARG A N 1
ATOM 1433 C CA . ARG A 1 179 ? -5.151 -1.343 -2.868 1.00 95.50 179 ARG A CA 1
ATOM 1434 C C . ARG A 1 179 ? -6.161 -2.333 -2.311 1.00 95.50 179 ARG A C 1
ATOM 1436 O O . ARG A 1 179 ? -6.959 -2.900 -3.051 1.00 95.50 179 ARG A O 1
ATOM 1443 N N . VAL A 1 180 ? -6.161 -2.471 -0.990 1.00 96.81 180 VAL A N 1
ATOM 1444 C CA . VAL A 1 180 ? -7.155 -3.239 -0.235 1.00 96.81 180 VAL A CA 1
ATOM 1445 C C . VAL A 1 180 ? -7.668 -2.392 0.919 1.00 96.81 180 VAL A C 1
ATOM 1447 O O . VAL A 1 180 ? -6.882 -1.881 1.716 1.00 96.81 180 VAL A O 1
ATOM 1450 N N . ASN A 1 181 ? -8.989 -2.249 1.012 1.00 97.50 181 ASN A N 1
ATOM 1451 C CA . ASN A 1 181 ? -9.654 -1.422 2.014 1.00 97.50 181 ASN A CA 1
ATOM 1452 C C . ASN A 1 181 ? -10.420 -2.300 3.008 1.00 97.50 181 ASN A C 1
ATOM 1454 O O . ASN A 1 181 ? -11.490 -2.811 2.689 1.00 97.50 181 ASN A O 1
ATOM 1458 N N . LEU A 1 182 ? -9.915 -2.422 4.236 1.00 97.50 182 LEU A N 1
ATOM 1459 C CA . LEU A 1 182 ? -10.570 -3.171 5.309 1.00 97.50 182 LEU A CA 1
ATOM 1460 C C . LEU A 1 182 ? -11.315 -2.218 6.246 1.00 97.50 182 LEU A C 1
ATOM 1462 O O . LEU A 1 182 ? -10.751 -1.232 6.721 1.00 97.50 182 LEU A O 1
ATOM 1466 N N . ARG A 1 183 ? -12.587 -2.515 6.532 1.00 97.56 183 ARG A N 1
ATOM 1467 C CA . ARG A 1 183 ? -13.441 -1.684 7.394 1.00 97.56 183 ARG A CA 1
ATOM 1468 C C . ARG A 1 183 ? -13.671 -2.342 8.753 1.00 97.56 183 ARG A C 1
ATOM 1470 O O . ARG A 1 183 ? -14.099 -3.496 8.843 1.00 97.56 183 ARG A O 1
ATOM 1477 N N . PHE A 1 184 ? -13.442 -1.571 9.808 1.00 97.56 184 PHE A N 1
ATOM 1478 C CA . PHE A 1 184 ? -13.599 -1.972 11.198 1.00 97.56 184 PHE A CA 1
ATOM 1479 C C . PHE A 1 184 ? -14.576 -1.032 11.908 1.00 97.56 184 PHE A C 1
ATOM 1481 O O . PHE A 1 184 ? -14.247 0.141 12.095 1.00 97.56 184 PHE A O 1
ATOM 1488 N N . PRO A 1 185 ? -15.756 -1.514 12.325 1.00 96.94 185 PRO A N 1
ATOM 1489 C CA . PRO A 1 185 ? -16.611 -0.738 13.210 1.00 96.94 185 PRO A CA 1
ATOM 1490 C C . PRO A 1 185 ? -15.969 -0.658 14.597 1.00 96.94 185 PRO A C 1
ATOM 1492 O O . PRO A 1 185 ? -15.608 -1.686 15.175 1.00 96.94 185 PRO A O 1
ATOM 1495 N N . ILE A 1 186 ? -15.834 0.556 15.128 1.00 96.69 186 ILE A N 1
ATOM 1496 C CA . ILE A 1 186 ? -15.438 0.789 16.517 1.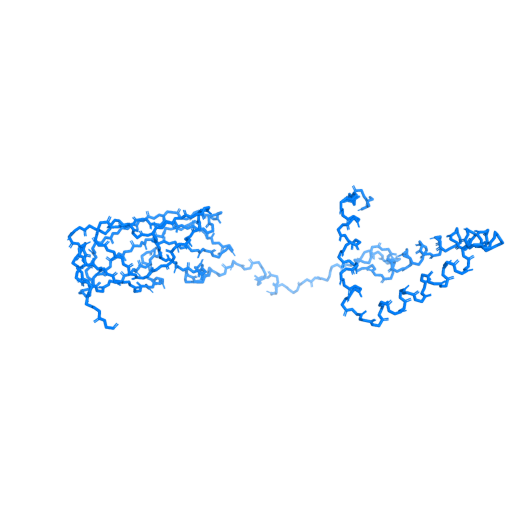00 96.69 186 ILE A CA 1
ATOM 1497 C C . ILE A 1 186 ? -16.704 0.708 17.358 1.00 96.69 186 ILE A C 1
ATOM 1499 O O . ILE A 1 186 ? -17.451 1.677 17.476 1.00 96.69 186 ILE A O 1
ATOM 1503 N N . THR A 1 187 ? -16.984 -0.480 17.883 1.00 94.81 187 THR A N 1
ATOM 1504 C CA . THR A 1 187 ? -18.174 -0.728 18.700 1.00 94.81 187 THR A CA 1
ATOM 1505 C C . THR A 1 187 ? -18.020 -0.144 20.102 1.00 94.81 187 THR A C 1
ATOM 1507 O O . THR A 1 187 ? -16.919 0.198 20.538 1.00 94.81 187 THR A O 1
ATOM 1510 N N . ASP A 1 188 ? -19.134 -0.046 20.827 1.00 92.00 188 ASP A N 1
ATOM 1511 C CA . ASP A 1 188 ? -19.146 0.444 22.210 1.00 92.00 188 ASP A CA 1
ATOM 1512 C C . ASP A 1 188 ? -18.366 -0.500 23.167 1.00 92.00 188 ASP A C 1
ATOM 1514 O O . ASP A 1 188 ? -17.895 -0.062 24.216 1.00 92.00 188 ASP A O 1
ATOM 1518 N N . ASP A 1 189 ? -18.131 -1.760 22.767 1.00 92.44 189 ASP A N 1
ATOM 1519 C CA . ASP A 1 189 ? -17.310 -2.741 23.502 1.00 92.44 189 ASP A CA 1
ATOM 1520 C C . ASP A 1 189 ? -15.806 -2.420 23.472 1.00 92.44 189 ASP A C 1
ATOM 1522 O O . ASP A 1 189 ? -15.043 -2.856 24.341 1.00 92.44 189 ASP A O 1
ATOM 1526 N N . MET A 1 190 ? -15.355 -1.648 22.477 1.00 95.25 190 MET A N 1
ATOM 1527 C CA . MET A 1 190 ? -13.972 -1.188 22.401 1.00 95.25 190 MET A CA 1
ATOM 1528 C C . MET A 1 190 ? -13.766 -0.059 23.405 1.00 95.25 190 MET A C 1
ATOM 1530 O O . MET A 1 190 ? -14.141 1.087 23.153 1.00 95.25 190 MET A O 1
ATOM 1534 N N . ARG A 1 191 ? -13.161 -0.372 24.554 1.00 95.44 191 ARG A N 1
ATOM 1535 C CA . ARG A 1 191 ? -12.860 0.619 25.598 1.00 95.44 191 ARG A CA 1
ATOM 1536 C C . ARG A 1 191 ? -12.002 1.762 25.036 1.00 95.44 191 ARG A C 1
ATOM 1538 O O . ARG A 1 191 ? -11.082 1.480 24.268 1.00 95.44 191 ARG A O 1
ATOM 1545 N N . PRO A 1 192 ? -12.235 3.026 25.423 1.00 96.56 192 PRO A N 1
ATOM 1546 C CA . PRO A 1 192 ? -11.350 4.120 25.040 1.00 96.56 192 PRO A CA 1
ATOM 1547 C C . PRO A 1 192 ? -9.910 3.859 25.501 1.00 96.56 192 PRO A C 1
ATOM 1549 O O . PRO A 1 192 ? -9.692 3.409 26.625 1.00 96.56 192 PRO A O 1
ATOM 1552 N N . GLY A 1 193 ? -8.935 4.124 24.635 1.00 96.50 193 GLY A N 1
ATOM 1553 C CA . GLY A 1 193 ? -7.529 3.811 24.885 1.00 96.50 193 GLY A CA 1
ATOM 1554 C C . GLY A 1 193 ? -6.728 3.579 23.608 1.00 96.50 193 GLY A C 1
ATOM 1555 O O . GLY A 1 193 ? -7.202 3.848 22.503 1.00 96.50 193 GLY A O 1
ATOM 1556 N N . ASP A 1 194 ? -5.506 3.081 23.766 1.00 98.00 194 ASP A N 1
ATOM 1557 C CA . ASP A 1 194 ? -4.599 2.816 22.652 1.00 98.00 194 ASP A CA 1
ATOM 1558 C C . ASP A 1 194 ? -4.783 1.408 22.084 1.00 98.00 194 ASP A C 1
ATOM 1560 O O . ASP A 1 194 ? -4.928 0.426 22.812 1.00 98.00 194 ASP A O 1
ATOM 1564 N N . TYR A 1 195 ? -4.727 1.315 20.761 1.00 98.19 195 TYR A N 1
ATOM 1565 C CA . TYR A 1 195 ? -4.873 0.082 20.005 1.00 98.19 195 TYR A CA 1
ATOM 1566 C C . TYR A 1 195 ? -3.791 -0.031 18.935 1.00 98.19 195 TYR A C 1
ATOM 1568 O O . TYR A 1 195 ? -3.204 0.948 18.458 1.00 98.19 195 TYR A O 1
ATOM 1576 N N . MET A 1 196 ? -3.543 -1.272 18.535 1.00 98.00 196 MET A N 1
ATOM 1577 C CA . MET A 1 196 ? -2.593 -1.630 17.495 1.00 98.00 196 MET A CA 1
ATOM 1578 C C . MET A 1 196 ? -3.329 -2.320 16.353 1.00 98.00 196 MET A C 1
ATOM 1580 O O . MET A 1 196 ? -3.960 -3.356 16.539 1.00 98.00 196 MET A O 1
ATOM 1584 N N . LEU A 1 197 ? -3.198 -1.783 15.148 1.00 97.94 197 LEU A N 1
ATOM 1585 C CA . LEU A 1 197 ? -3.574 -2.457 13.917 1.00 97.94 197 LEU A CA 1
ATOM 1586 C C . LEU A 1 197 ? -2.399 -3.329 13.459 1.00 97.94 197 LEU A C 1
ATOM 1588 O O . LEU A 1 197 ? -1.342 -2.798 13.127 1.00 97.94 197 LEU A O 1
ATOM 1592 N N . HIS A 1 198 ? -2.566 -4.647 13.474 1.00 97.62 198 HIS A N 1
ATOM 1593 C CA . HIS A 1 198 ? -1.591 -5.640 13.024 1.00 97.62 198 HIS A CA 1
ATOM 1594 C C . HIS A 1 198 ? -1.983 -6.159 11.650 1.00 97.62 198 HIS A C 1
ATOM 1596 O O . HIS A 1 198 ? -3.115 -6.596 11.462 1.00 97.62 198 HIS A O 1
ATOM 1602 N N . ILE A 1 199 ? -1.037 -6.147 10.720 1.00 97.25 199 ILE A N 1
ATOM 1603 C CA . ILE A 1 199 ? -1.240 -6.613 9.352 1.00 97.25 199 ILE A CA 1
ATOM 1604 C C . ILE A 1 199 ? -0.369 -7.834 9.148 1.00 97.25 199 ILE A C 1
ATOM 1606 O O . ILE A 1 199 ? 0.840 -7.810 9.396 1.00 97.25 199 ILE A O 1
ATOM 1610 N N . GLU A 1 200 ? -1.012 -8.908 8.730 1.00 96.50 200 GLU A N 1
ATOM 1611 C CA . GLU A 1 200 ? -0.429 -10.220 8.554 1.00 96.50 200 GLU A CA 1
ATOM 1612 C C . GLU A 1 200 ? -0.727 -10.720 7.136 1.00 96.50 200 GLU A C 1
ATOM 1614 O O . GLU A 1 200 ? -1.803 -10.493 6.582 1.00 96.50 200 GLU A O 1
ATOM 1619 N N . THR A 1 201 ? 0.235 -11.422 6.547 1.00 94.69 201 THR A N 1
ATOM 1620 C CA . THR A 1 201 ? 0.089 -12.085 5.248 1.00 94.69 201 THR A CA 1
ATOM 1621 C C . THR A 1 201 ? 0.586 -13.512 5.399 1.00 94.69 201 THR A C 1
ATOM 1623 O O . THR A 1 201 ? 1.676 -13.736 5.926 1.00 94.69 201 THR A O 1
ATOM 1626 N N . ALA A 1 202 ? -0.236 -14.492 5.012 1.00 88.19 202 ALA A N 1
ATOM 1627 C CA . ALA A 1 202 ? 0.051 -15.918 5.220 1.00 88.19 202 ALA A CA 1
ATOM 1628 C C . ALA A 1 202 ? 0.471 -16.253 6.675 1.00 88.19 202 ALA A C 1
ATOM 1630 O O . ALA A 1 202 ? 1.411 -17.011 6.910 1.00 88.19 202 ALA A O 1
ATOM 1631 N N . GLY A 1 203 ? -0.182 -15.624 7.663 1.00 87.12 203 GLY A N 1
ATOM 1632 C CA . GLY A 1 203 ? 0.110 -15.803 9.092 1.00 87.12 203 GLY A CA 1
ATOM 1633 C C . GLY A 1 203 ? 1.411 -15.153 9.586 1.00 87.12 203 GLY A C 1
ATOM 1634 O O . GLY A 1 203 ? 1.743 -15.271 10.765 1.00 87.12 203 GLY A O 1
ATOM 1635 N N . ARG A 1 204 ? 2.153 -14.454 8.719 1.00 89.94 204 ARG A N 1
ATOM 1636 C CA . ARG A 1 204 ? 3.367 -13.718 9.087 1.00 89.94 204 ARG A CA 1
ATOM 1637 C C . ARG A 1 204 ? 3.042 -12.253 9.313 1.00 89.94 204 ARG A C 1
ATOM 1639 O O . ARG A 1 204 ? 2.416 -11.615 8.474 1.00 89.94 204 ARG A O 1
ATOM 1646 N N . HIS A 1 205 ? 3.491 -11.713 10.440 1.00 92.12 205 HIS A N 1
ATOM 1647 C CA . HIS A 1 205 ? 3.348 -10.295 10.746 1.00 92.12 205 HIS A CA 1
ATOM 1648 C C . HIS A 1 205 ? 4.224 -9.443 9.827 1.00 92.12 205 HIS A C 1
ATOM 1650 O O . HIS A 1 205 ? 5.443 -9.609 9.794 1.00 92.12 205 HIS A O 1
ATOM 1656 N N . VAL A 1 206 ? 3.591 -8.499 9.135 1.00 93.19 206 VAL A N 1
ATOM 1657 C CA . VAL A 1 206 ? 4.236 -7.613 8.166 1.00 93.19 206 VAL A CA 1
ATOM 1658 C C . VAL A 1 206 ? 4.417 -6.221 8.762 1.00 93.19 206 VAL A C 1
ATOM 1660 O O . VAL A 1 206 ? 5.541 -5.737 8.889 1.00 93.19 206 VAL A O 1
ATOM 1663 N N . LEU A 1 207 ? 3.321 -5.585 9.183 1.00 95.06 207 LEU A N 1
ATOM 1664 C CA . LEU A 1 207 ? 3.298 -4.185 9.612 1.00 95.06 207 LEU A CA 1
ATOM 1665 C C . LEU A 1 207 ? 2.379 -3.982 10.818 1.00 95.06 207 LEU A C 1
ATOM 1667 O O . LEU A 1 207 ? 1.399 -4.702 11.006 1.00 95.06 207 LEU A O 1
ATOM 1671 N N . LYS A 1 208 ? 2.673 -2.943 11.608 1.00 95.69 208 LYS A N 1
ATOM 1672 C CA . LYS A 1 208 ? 1.842 -2.512 12.737 1.00 95.69 208 LYS A CA 1
ATOM 1673 C C . LYS A 1 208 ? 1.617 -1.004 12.726 1.00 95.69 208 LYS A C 1
ATOM 1675 O O . LYS A 1 208 ? 2.555 -0.250 12.462 1.00 95.69 208 LYS A O 1
ATOM 1680 N N . LYS A 1 209 ? 0.409 -0.549 13.066 1.00 96.75 209 LYS A N 1
ATOM 1681 C CA . LYS A 1 209 ? 0.075 0.881 13.165 1.00 96.75 209 LYS A CA 1
ATOM 1682 C C . LYS A 1 209 ? -0.709 1.190 14.438 1.00 96.75 209 LYS A C 1
ATOM 1684 O O . LYS A 1 209 ? -1.657 0.493 14.769 1.00 96.75 209 LYS A O 1
ATOM 1689 N N . LYS A 1 210 ? -0.292 2.232 15.157 1.00 97.62 210 LYS A N 1
ATOM 1690 C CA . LYS A 1 210 ? -0.947 2.705 16.386 1.00 97.62 210 LYS A CA 1
ATOM 1691 C C . LYS A 1 210 ? -2.142 3.591 16.057 1.00 97.62 210 LYS A C 1
ATOM 1693 O O . LYS A 1 210 ? -2.037 4.436 15.167 1.00 97.62 210 LYS A O 1
ATOM 1698 N N . PHE A 1 211 ? -3.230 3.433 16.799 1.00 98.00 211 PHE A N 1
ATOM 1699 C CA . PHE A 1 211 ? -4.354 4.364 16.801 1.00 98.00 211 PHE A CA 1
ATOM 1700 C C . PHE A 1 211 ? -5.012 4.406 18.184 1.00 98.00 211 PHE A C 1
ATOM 1702 O O . PHE A 1 211 ? -4.826 3.499 18.990 1.00 98.00 211 PHE A O 1
ATOM 1709 N N . THR A 1 212 ? -5.782 5.452 18.453 1.00 97.94 212 THR A N 1
ATOM 1710 C CA . THR A 1 212 ? -6.438 5.678 19.742 1.00 97.94 212 THR A CA 1
ATOM 1711 C C . THR A 1 212 ? -7.950 5.706 19.551 1.00 97.94 212 THR A C 1
ATOM 1713 O O . THR A 1 212 ? -8.467 6.354 18.636 1.00 97.94 212 THR A O 1
ATOM 1716 N N . VAL A 1 213 ? -8.667 5.011 20.430 1.00 97.38 213 VAL A N 1
ATOM 1717 C CA . VAL A 1 213 ? -10.124 5.057 20.528 1.00 97.38 213 VAL A CA 1
ATOM 1718 C C . VAL A 1 213 ? -10.520 6.068 21.598 1.00 97.38 213 VAL A C 1
ATOM 1720 O O . VAL A 1 213 ? -10.075 6.003 22.741 1.00 97.38 213 VAL A O 1
ATOM 1723 N N . LEU A 1 214 ? -11.367 7.011 21.216 1.00 96.38 214 LEU A N 1
ATOM 1724 C CA . LEU A 1 214 ? -11.936 8.055 22.050 1.00 96.38 214 LEU A CA 1
ATOM 1725 C C . LEU A 1 214 ? -13.357 7.658 22.482 1.00 96.38 214 LEU A C 1
ATOM 1727 O O . LEU A 1 214 ? -14.050 6.955 21.739 1.00 96.38 214 LEU A O 1
ATOM 1731 N N . PRO A 1 215 ? -13.828 8.133 23.647 1.00 94.00 215 PRO A N 1
ATOM 1732 C CA . PRO A 1 215 ? -15.202 7.905 24.075 1.00 94.00 215 PRO A CA 1
ATOM 1733 C C . PRO A 1 215 ? -16.207 8.502 23.080 1.00 94.00 215 PRO A C 1
ATOM 1735 O O . PRO A 1 215 ? -15.938 9.515 22.426 1.00 94.00 215 PRO A O 1
ATOM 1738 N N . LYS A 1 216 ? -17.384 7.876 22.996 1.00 88.19 216 LYS A N 1
ATOM 1739 C CA . LYS A 1 216 ? -18.502 8.287 22.127 1.00 88.19 216 LYS A CA 1
ATOM 1740 C C . LYS A 1 216 ? -18.929 9.742 22.341 1.00 88.19 216 LYS A C 1
ATOM 1742 O O . LYS A 1 216 ? -19.129 10.486 21.384 1.00 88.19 216 LYS A O 1
ATOM 1747 N N . PHE A 1 217 ? -19.023 10.149 23.605 1.00 84.06 217 PHE A N 1
ATOM 1748 C CA . PHE A 1 217 ? -19.378 11.501 24.026 1.00 84.06 217 PHE A CA 1
ATOM 1749 C C . PHE A 1 217 ? -18.147 12.155 24.652 1.00 84.06 217 PHE A C 1
ATOM 1751 O O . PHE A 1 217 ? -17.569 11.626 25.599 1.00 84.06 217 PHE A O 1
ATOM 1758 N N . GLY A 1 218 ? -17.696 13.273 24.085 1.00 68.38 218 GLY A N 1
ATOM 1759 C CA . GLY A 1 218 ? -16.493 13.949 24.557 1.00 68.38 218 GLY A CA 1
ATOM 1760 C C . GLY A 1 218 ? -16.790 14.902 25.708 1.00 68.38 218 GLY A C 1
ATOM 1761 O O . GLY A 1 218 ? -17.478 15.897 25.508 1.00 68.38 218 GLY A O 1
ATOM 1762 N N . THR A 1 219 ? -16.172 14.689 26.867 1.00 52.59 219 THR A N 1
ATOM 1763 C CA . THR A 1 219 ? -15.655 15.816 27.649 1.00 52.59 219 THR A CA 1
ATOM 1764 C C . THR A 1 219 ? -14.350 16.240 26.990 1.00 52.59 219 THR A C 1
ATOM 1766 O O . THR A 1 219 ? -13.317 15.586 27.120 1.00 52.59 219 THR A O 1
ATOM 1769 N N . VAL A 1 220 ? -14.403 17.317 26.208 1.00 51.09 220 VAL A N 1
ATOM 1770 C CA . VAL A 1 220 ? -13.198 17.994 25.730 1.00 51.09 220 VAL A CA 1
ATOM 1771 C C . VAL A 1 220 ? -12.540 18.622 26.957 1.00 51.09 220 VAL A C 1
ATOM 1773 O O . VAL A 1 220 ? -12.957 19.683 27.409 1.00 51.09 220 VAL A O 1
ATOM 1776 N N . ALA A 1 221 ? -11.541 17.957 27.533 1.00 46.75 221 ALA A N 1
ATOM 1777 C CA . ALA A 1 221 ? -10.619 18.635 28.429 1.00 46.75 221 ALA A CA 1
ATOM 1778 C C . ALA A 1 221 ? -9.729 19.523 27.554 1.00 46.75 221 ALA A C 1
ATOM 1780 O O . ALA A 1 221 ? -8.808 19.038 26.896 1.00 46.75 221 ALA A O 1
ATOM 1781 N N . SER A 1 222 ? -10.065 20.810 27.495 1.00 40.03 222 SER A N 1
ATOM 1782 C CA . SER A 1 222 ? -9.209 21.849 26.931 1.00 40.03 222 SER A CA 1
ATOM 1783 C C . SER A 1 222 ? -7.835 21.791 27.601 1.00 40.03 222 SER A C 1
ATOM 1785 O O . SER A 1 222 ? -7.739 21.919 28.825 1.00 40.03 222 SER A O 1
ATOM 1787 N N . ARG A 1 223 ? -6.784 21.607 26.808 1.00 37.00 223 ARG A N 1
ATOM 1788 C CA . ARG A 1 223 ? -5.413 21.962 27.166 1.00 37.00 223 ARG A CA 1
ATOM 1789 C C . ARG A 1 223 ? -4.821 22.766 26.028 1.00 37.00 223 ARG A C 1
ATOM 1791 O O . ARG A 1 223 ? -5.081 22.377 24.868 1.00 37.00 223 ARG A O 1
#

Sequence (223 aa):
GYLSFIDEDDVQQSSAWLRRQLRRFASLKQAESQLIALRNWMGDRPQWQQAGRIAFVVALPLVAMAGIGAEHQLDVYGERRTEGRHQLAAIDPARARELLAPVTPHRDIDKFFAVDMGTFLASDLIAHRRTSFRQGENVIAQCSLIPPHEDMVIECKIRDTENRVVNKRVEIATREMFRVNLRFPITDDMRPGDYMLHIETAGRHVLKKKFTVLPKFGTVASR

Mean predicted aligned error: 14.85 Å

Radius of gyration: 32.27 Å; Cα contacts (8 Å, |Δi|>4): 281; chains: 1; bounding box: 48×64×82 Å

pLDDT: mean 85.5, std 13.23, range [37.0, 98.19]

Foldseek 3Di:
DVPPPCDPVNVVVVVVVVVVVCVVDPVSVVVVVVVVVVCVVQVPDPVSVVVVVVVVVVVVVVVVVVVVVVCVVVPPQCCPPPVHTDDDDDDDPVVVCVVVPPDDDDDPLLQWPDKFKAQDDDPNHHPGTDQEEEAQGKIKIKTFTDPQDAWWKKKKFKADPVRDTPDIDIDIDHRPRRMDIDIDHRHPVNDWAKIKIWIDIPNHTRDIDIGTYDYNDDPPPDD